Protein AF-A0A2H0YCZ0-F1 (afdb_monomer_lite)

Radius of gyration: 29.36 Å; chains: 1; bounding box: 82×56×90 Å

Sequence (367 aa):
MKKTIFFLIIFSFIFPNFAQAFFSFDNAGNTVEALFKSVKKAVWDWIRPVLGFGAGMTATATELTGEGISNLLEGIAGCLDFLIKKEKILGGGAAVQSKLEAVGWNIFYWSDQKLNTNYLRLEKDFPFSASLPSPPEPLPTETNKGEEKQDQPGPLLPNNPPKATELTMSPAECSASCHSCPNPLNPILYWTFSDSDEKDIQSKYLVQVDNNKNFSSPEIEKENSGSSQNFVVMNGNLSYGQTYWWRVKVWDSRGGQSDWAVYLKPYIVPISAYPKPDFSWEPLSPFLGEEVQFIDDSKAYEGTVIKNWRWTFQDAVLESSDKENPIAIFSLTAGSKTVSLTITDSNGLYCSISKSTSIKKTVLPKW

Secondary structure (DSSP, 8-state):
----EEEEEEEEESSS--EEEEE---SS---HHHHHHHHHHHHHHHHTTTTTPPTT----GGG---HHHHHHHHHHHHHHHHHHHHTT----SHHHHHHHHHTT-EEEEEEETTTTEEEEEEEEEE-----PPPPPPPPPP----------PPPPPPP-PPPEEEEEEEESS---SBTTT-S-TT--EEEEEEE-SSTT--EEEEEEEEESSTT-SS-SEEEEEESS--EEEPPTTSS-TT-EEEEEEEEEETT--BPPPEE--S-EE--SSPPPB--EEEESSSPBTT-EEEEEE--BPPTT--EEEEEEEETT-SS-EE-SSS-EEE--S--EEEEEEEEEEETTS-EEEEEEEEEEBPP-----

pLDDT: mean 71.03, std 26.32, range [28.23, 98.5]

Foldseek 3Di:
DFAWEWEWEWADEPDDDTDTDTDTDDPDDDDVVNVVVVVVVSVCVVCCVVVPHDPPDDDDPVVPPDPLVVVVVVVVVVVVVVVVVVVPDDDDDPVVCVVCVVVAKDWDWDADPVVSYIYIYIYHYRYDDDDDDDDDDDDDDDDDDDDDDDDDPPPDDDFDAKDWAPKAKVLRADDLECVSPVPLQKMKIFTDIDDPDPPKAWFKKWKFKPLDPVSPDTLDTDIDTDRDGMDIRDPPSDDAQTKMWMWMKIAIPVGHIDDIDTDPDIYHHHNFHAKAWDKDWPPLAAAAFDKIKIATPIGDGPPKAWDWKWKAKAQWPDRIDTDNIDITHRHDDFAKIKMKIWIAIPSRRIYMDIDIGTYHYDDDDPD

Structure (mmCIF, N/CA/C/O backbone):
data_AF-A0A2H0YCZ0-F1
#
_entry.id   AF-A0A2H0YCZ0-F1
#
loop_
_atom_site.group_PDB
_atom_site.id
_atom_site.type_symbol
_atom_site.label_atom_id
_atom_site.label_alt_id
_atom_site.label_comp_id
_atom_site.label_asym_id
_atom_site.label_entity_id
_atom_site.label_seq_id
_atom_site.pdbx_PDB_ins_code
_atom_site.Cartn_x
_atom_site.Cartn_y
_atom_site.Cartn_z
_atom_site.occupancy
_atom_site.B_iso_or_equiv
_atom_site.auth_seq_id
_atom_site.auth_comp_id
_atom_site.auth_asym_id
_atom_site.auth_atom_id
_atom_site.pdbx_PDB_model_num
ATOM 1 N N . MET A 1 1 ? -13.248 33.392 2.875 1.00 34.41 1 MET A N 1
ATOM 2 C CA . MET A 1 1 ? -12.587 32.075 3.015 1.00 34.41 1 MET A CA 1
ATOM 3 C C . MET A 1 1 ? -11.123 32.241 2.646 1.00 34.41 1 MET A C 1
ATOM 5 O O . MET A 1 1 ? -10.847 32.642 1.521 1.00 34.41 1 MET A O 1
ATOM 9 N N . LYS A 1 2 ? -10.204 32.052 3.599 1.00 32.31 2 LYS A N 1
ATOM 10 C CA . LYS A 1 2 ? -8.759 32.144 3.345 1.00 32.31 2 LYS A CA 1
ATOM 11 C C . LYS A 1 2 ? -8.326 30.886 2.586 1.00 32.31 2 LYS A C 1
ATOM 13 O O . LYS A 1 2 ? -8.654 29.788 3.020 1.00 32.31 2 LYS A O 1
ATOM 18 N N . LYS A 1 3 ? -7.672 31.058 1.435 1.00 34.31 3 LYS A N 1
ATOM 19 C CA . LYS A 1 3 ? -7.056 29.962 0.680 1.00 34.31 3 LYS A CA 1
ATOM 20 C C . LYS A 1 3 ? -5.625 29.815 1.175 1.00 34.31 3 LYS A C 1
ATOM 22 O O . LYS A 1 3 ? -4.826 30.728 0.989 1.00 34.31 3 LYS A O 1
ATOM 27 N N . THR A 1 4 ? -5.337 28.695 1.812 1.00 34.97 4 THR A N 1
ATOM 28 C CA . THR A 1 4 ? -3.984 28.305 2.203 1.00 34.97 4 THR A CA 1
ATOM 29 C C . THR A 1 4 ? -3.345 27.626 0.994 1.00 34.97 4 THR A C 1
ATOM 31 O O . THR A 1 4 ? -3.981 26.791 0.350 1.00 34.97 4 THR A O 1
ATOM 34 N N . ILE A 1 5 ? -2.130 28.026 0.621 1.00 37.50 5 ILE A N 1
ATOM 35 C CA . ILE A 1 5 ? -1.374 27.396 -0.469 1.00 37.50 5 ILE A CA 1
ATOM 36 C C . ILE A 1 5 ? -0.138 26.771 0.160 1.00 37.50 5 ILE A C 1
ATOM 38 O O . ILE A 1 5 ? 0.667 27.468 0.776 1.00 37.50 5 ILE A O 1
ATOM 42 N N . PHE A 1 6 ? -0.005 25.457 0.008 1.00 37.00 6 PHE A N 1
ATOM 43 C CA . PHE A 1 6 ? 1.172 24.724 0.456 1.00 37.00 6 PHE A CA 1
ATOM 44 C C . PHE A 1 6 ? 2.146 24.558 -0.706 1.00 37.00 6 PHE A C 1
ATOM 46 O O . PHE A 1 6 ? 1.763 24.105 -1.788 1.00 37.00 6 PHE A O 1
ATOM 53 N N . PHE A 1 7 ? 3.408 24.915 -0.466 1.00 42.81 7 PHE A N 1
ATOM 54 C CA . PHE A 1 7 ? 4.494 24.718 -1.420 1.00 42.81 7 PHE A CA 1
ATOM 55 C C . PHE A 1 7 ? 5.368 23.559 -0.961 1.00 42.81 7 PHE A C 1
ATOM 57 O O . PHE A 1 7 ? 5.856 23.540 0.172 1.00 42.81 7 PHE A O 1
ATOM 64 N N . LEU A 1 8 ? 5.584 22.615 -1.871 1.00 39.44 8 LEU A N 1
ATOM 65 C CA . LEU A 1 8 ? 6.532 21.529 -1.695 1.00 39.44 8 LEU A CA 1
ATOM 66 C C . LEU A 1 8 ? 7.601 21.662 -2.776 1.00 39.44 8 LEU A C 1
ATOM 68 O O . LEU A 1 8 ? 7.311 21.499 -3.963 1.00 39.44 8 LEU A O 1
ATOM 72 N N . ILE A 1 9 ? 8.822 21.994 -2.359 1.00 44.22 9 ILE A N 1
ATOM 73 C CA . ILE A 1 9 ? 9.984 22.062 -3.247 1.00 44.22 9 ILE A CA 1
ATOM 74 C C . ILE A 1 9 ? 10.872 20.870 -2.905 1.00 44.22 9 ILE A C 1
ATOM 76 O O . ILE A 1 9 ? 11.335 20.740 -1.769 1.00 44.22 9 ILE A O 1
ATOM 80 N N . ILE A 1 10 ? 11.066 19.989 -3.882 1.00 41.84 10 ILE A N 1
ATOM 81 C CA . ILE A 1 10 ? 11.889 18.787 -3.752 1.00 41.84 10 ILE A CA 1
ATOM 82 C C . ILE A 1 10 ? 13.108 18.978 -4.645 1.00 41.84 10 ILE A C 1
ATOM 84 O O . ILE A 1 10 ? 12.968 19.193 -5.848 1.00 41.84 10 ILE A O 1
ATOM 88 N N . PHE A 1 11 ? 14.296 18.898 -4.049 1.00 41.28 11 PHE A N 1
ATOM 89 C CA . PHE A 1 11 ? 15.549 18.868 -4.793 1.00 41.28 11 PHE A CA 1
ATOM 90 C C . PHE A 1 11 ? 16.061 17.431 -4.833 1.00 41.28 11 PHE A C 1
ATOM 92 O O . PHE A 1 11 ? 16.279 16.819 -3.783 1.00 41.28 11 PHE A O 1
ATOM 99 N N . SER A 1 12 ? 16.242 16.903 -6.040 1.00 38.44 12 SER A N 1
ATOM 100 C CA . SER A 1 12 ? 16.863 15.603 -6.267 1.00 38.44 12 SER A CA 1
ATOM 101 C C . SER A 1 12 ? 18.262 15.834 -6.837 1.00 38.44 12 SER A C 1
ATOM 103 O O . SER A 1 12 ? 18.419 16.470 -7.880 1.00 38.44 12 SER A O 1
ATOM 105 N N . PHE A 1 13 ? 19.287 15.371 -6.121 1.00 36.53 13 PHE A N 1
ATOM 106 C CA . PHE A 1 13 ? 20.681 15.377 -6.572 1.00 36.53 13 PHE A CA 1
ATOM 107 C C . PHE A 1 13 ? 21.169 13.925 -6.680 1.00 36.53 13 PHE A C 1
ATOM 109 O O . PHE A 1 13 ? 20.606 13.046 -6.035 1.00 36.53 13 PHE A O 1
ATOM 116 N N . ILE A 1 14 ? 22.221 13.667 -7.469 1.00 33.50 14 ILE A N 1
ATOM 117 C CA . ILE A 1 14 ? 22.739 12.323 -7.840 1.00 33.50 14 ILE A CA 1
ATOM 118 C C . ILE A 1 14 ? 23.368 11.544 -6.641 1.00 33.50 14 ILE A C 1
ATOM 120 O O . ILE A 1 14 ? 24.168 10.636 -6.811 1.00 33.50 14 ILE A O 1
ATOM 124 N N . PHE A 1 15 ? 22.999 11.843 -5.394 1.00 28.23 15 PHE A N 1
ATOM 125 C CA . PHE A 1 15 ? 23.358 11.058 -4.204 1.00 28.23 15 PHE A CA 1
ATOM 126 C C . PHE A 1 15 ? 22.123 10.852 -3.304 1.00 28.23 15 PHE A C 1
ATOM 128 O O . PHE A 1 15 ? 21.230 11.697 -3.295 1.00 28.23 15 PHE A O 1
ATOM 135 N N . PRO A 1 16 ? 22.039 9.753 -2.525 1.00 30.94 16 PRO A N 1
ATOM 136 C CA . PRO A 1 16 ? 20.775 9.134 -2.095 1.00 30.94 16 PRO A CA 1
ATOM 137 C C . PRO A 1 16 ? 20.008 9.867 -0.978 1.00 30.94 16 PRO A C 1
ATOM 139 O O . PRO A 1 16 ? 19.089 9.302 -0.390 1.00 30.94 16 PRO A O 1
ATOM 142 N N . ASN A 1 17 ? 20.339 11.122 -0.676 1.00 33.06 17 ASN A N 1
ATOM 143 C CA . ASN A 1 17 ? 19.678 11.880 0.382 1.00 33.06 17 ASN A CA 1
ATOM 144 C C . ASN A 1 17 ? 18.772 12.964 -0.209 1.00 33.06 17 ASN A C 1
ATOM 146 O O . ASN A 1 17 ? 19.226 14.041 -0.592 1.00 33.06 17 ASN A O 1
ATOM 150 N N . PHE A 1 18 ? 17.470 12.675 -0.234 1.00 38.38 18 PHE A N 1
ATOM 151 C CA . PHE A 1 18 ? 16.420 13.637 -0.557 1.00 38.38 18 PHE A CA 1
ATOM 152 C C . PHE A 1 18 ? 16.419 14.792 0.454 1.00 38.38 18 PHE A C 1
ATOM 154 O O . PHE A 1 18 ? 16.245 14.572 1.654 1.00 38.38 18 PHE A O 1
ATOM 161 N N . ALA A 1 19 ? 16.542 16.032 -0.018 1.00 37.97 19 ALA A N 1
ATOM 162 C CA . ALA A 1 19 ? 16.233 17.207 0.789 1.00 37.97 19 ALA A CA 1
ATOM 163 C C . ALA A 1 19 ? 14.779 17.617 0.513 1.00 37.97 19 ALA A C 1
ATOM 165 O O . ALA A 1 19 ? 14.463 18.183 -0.534 1.00 37.97 19 ALA A O 1
ATOM 166 N N . GLN A 1 20 ? 13.879 17.302 1.446 1.00 40.22 20 GLN A N 1
ATOM 167 C CA . GLN A 1 20 ? 12.492 17.766 1.411 1.00 40.22 20 GLN A CA 1
ATOM 168 C C . GLN A 1 20 ? 12.353 18.974 2.334 1.00 40.22 20 GLN A C 1
ATOM 170 O O . GLN A 1 20 ? 12.593 18.872 3.537 1.00 40.22 20 GLN A O 1
ATOM 175 N N . ALA A 1 21 ? 11.954 20.117 1.782 1.00 37.44 21 ALA A N 1
ATOM 176 C CA . ALA A 1 21 ? 11.625 21.294 2.572 1.00 37.44 21 ALA A CA 1
ATOM 177 C C . ALA A 1 21 ? 10.124 21.575 2.453 1.00 37.44 21 ALA A C 1
ATOM 179 O O . ALA A 1 21 ? 9.613 21.888 1.376 1.00 37.44 21 ALA A O 1
ATOM 180 N N . PHE A 1 22 ? 9.417 21.446 3.575 1.00 36.06 22 PHE A N 1
ATOM 181 C CA . PHE A 1 22 ? 8.004 21.786 3.680 1.00 36.06 22 PHE A CA 1
ATOM 182 C C . PHE A 1 22 ? 7.870 23.225 4.166 1.00 36.06 22 PHE A C 1
ATOM 184 O O . PHE A 1 22 ? 8.327 23.556 5.261 1.00 36.06 22 PHE A O 1
ATOM 191 N N . PHE A 1 23 ? 7.206 24.070 3.381 1.00 40.53 23 PHE A N 1
ATOM 192 C CA . PHE A 1 23 ? 6.860 25.421 3.809 1.00 40.53 23 PHE A CA 1
ATOM 193 C C . PHE A 1 23 ? 5.339 25.546 3.904 1.00 40.53 23 PHE A C 1
ATOM 195 O O . PHE A 1 23 ? 4.617 25.415 2.914 1.00 40.53 23 PHE A O 1
ATOM 202 N N . SER A 1 24 ? 4.860 25.780 5.127 1.00 34.03 24 SER A N 1
ATOM 203 C CA . SER A 1 24 ? 3.470 26.140 5.401 1.00 34.03 24 SER A CA 1
ATOM 204 C C . SER A 1 24 ? 3.347 27.657 5.404 1.00 34.03 24 SER A C 1
ATOM 206 O O . SER A 1 24 ? 4.120 28.338 6.082 1.00 34.03 24 SER A O 1
ATOM 208 N N . PHE A 1 25 ? 2.375 28.186 4.670 1.00 41.53 25 PHE A N 1
ATOM 209 C CA . PHE A 1 25 ? 2.043 29.604 4.690 1.00 41.53 25 PHE A CA 1
ATOM 210 C C . PHE A 1 25 ? 0.625 29.759 5.202 1.00 41.53 25 PHE A C 1
ATOM 212 O O . PHE A 1 25 ? -0.304 29.239 4.593 1.00 41.53 25 PHE A O 1
ATOM 219 N N . ASP A 1 26 ? 0.451 30.523 6.274 1.00 35.19 26 ASP A N 1
ATOM 220 C CA . ASP A 1 26 ? -0.831 31.161 6.538 1.00 35.19 26 ASP A CA 1
ATOM 221 C C . ASP A 1 26 ? -0.739 32.613 6.062 1.00 35.19 26 ASP A C 1
ATOM 223 O O . ASP A 1 26 ? 0.338 33.214 6.067 1.00 35.19 26 ASP A O 1
ATOM 227 N N . ASN A 1 27 ? -1.859 33.196 5.650 1.00 37.91 27 ASN A N 1
ATOM 228 C CA . ASN A 1 27 ? -1.938 34.535 5.048 1.00 37.91 27 ASN A CA 1
ATOM 229 C C . ASN A 1 27 ? -1.683 35.670 6.076 1.00 37.91 27 ASN A C 1
ATOM 231 O O . ASN A 1 27 ? -2.196 36.780 5.943 1.00 37.91 27 ASN A O 1
ATOM 235 N N . ALA A 1 28 ? -0.968 35.366 7.161 1.00 34.56 28 ALA A N 1
ATOM 236 C CA . ALA A 1 28 ? -0.746 36.203 8.324 1.00 34.56 28 ALA A CA 1
ATOM 237 C C . ALA A 1 28 ? 0.748 36.222 8.700 1.00 34.56 28 ALA A C 1
ATOM 239 O O . ALA A 1 28 ? 1.222 35.432 9.509 1.00 34.56 28 ALA A O 1
ATOM 240 N N . GLY A 1 29 ? 1.476 37.193 8.146 1.00 38.16 29 GLY A N 1
ATOM 241 C CA . GLY A 1 29 ? 2.474 37.935 8.925 1.00 38.16 29 GLY A CA 1
ATOM 242 C C . GLY A 1 29 ? 3.945 37.515 8.874 1.00 38.16 29 GLY A C 1
ATOM 243 O O . GLY A 1 29 ? 4.758 38.243 9.437 1.00 38.16 29 GLY A O 1
ATOM 244 N N . ASN A 1 30 ? 4.346 36.442 8.190 1.00 40.12 30 ASN A N 1
ATOM 245 C CA . ASN A 1 30 ? 5.780 36.210 7.969 1.00 40.12 30 ASN A CA 1
ATOM 246 C C . ASN A 1 30 ? 6.268 37.084 6.805 1.00 40.12 30 ASN A C 1
ATOM 248 O O . ASN A 1 30 ? 5.844 36.895 5.666 1.00 40.12 30 ASN A O 1
ATOM 252 N N . THR A 1 31 ? 7.142 38.059 7.077 1.00 46.31 31 THR A N 1
ATOM 253 C CA . THR A 1 31 ? 7.715 38.905 6.021 1.00 46.31 31 THR A CA 1
ATOM 254 C C . THR A 1 31 ? 8.581 38.065 5.079 1.00 46.31 31 THR A C 1
ATOM 256 O O . THR A 1 31 ? 9.290 37.146 5.498 1.00 46.31 31 THR A O 1
ATOM 259 N N . VAL A 1 32 ? 8.556 38.402 3.787 1.00 40.50 32 VAL A N 1
ATOM 260 C CA . VAL A 1 32 ? 9.360 37.766 2.721 1.00 40.50 32 VAL A CA 1
ATOM 261 C C . VAL A 1 32 ? 10.864 37.748 3.061 1.00 40.50 32 VAL A C 1
ATOM 263 O O . VAL A 1 32 ? 11.614 36.878 2.628 1.00 40.50 32 VAL A O 1
ATOM 266 N N . GLU A 1 33 ? 11.317 38.659 3.918 1.00 39.50 33 GLU A N 1
ATOM 267 C CA . GLU A 1 33 ? 12.696 38.726 4.399 1.00 39.50 33 GLU A CA 1
ATOM 268 C C . GLU A 1 33 ? 13.034 37.669 5.473 1.00 39.50 33 GLU A C 1
ATOM 270 O O . GLU A 1 33 ? 14.154 37.149 5.519 1.00 39.50 33 GLU A O 1
ATOM 275 N N . ALA A 1 34 ? 12.063 37.268 6.299 1.00 42.31 34 ALA A N 1
ATOM 276 C CA . ALA A 1 34 ? 12.211 36.133 7.212 1.00 42.31 34 ALA A CA 1
ATOM 277 C C . ALA A 1 34 ? 12.228 34.797 6.444 1.00 42.31 34 ALA A C 1
ATOM 279 O O . ALA A 1 34 ? 12.988 33.889 6.791 1.00 42.31 34 ALA A O 1
ATOM 280 N N . LEU A 1 35 ? 11.460 34.712 5.350 1.00 43.47 35 LEU A N 1
ATOM 281 C CA . LEU A 1 35 ? 11.497 33.600 4.393 1.00 43.47 35 LEU A CA 1
ATOM 282 C C . LEU A 1 35 ? 12.893 33.464 3.761 1.00 43.47 35 LEU A C 1
ATOM 284 O O . LEU A 1 35 ? 13.470 32.376 3.748 1.00 43.47 35 LEU A O 1
ATOM 288 N N . PHE A 1 36 ? 13.465 34.585 3.314 1.00 46.56 36 PHE A N 1
ATOM 289 C CA . PHE A 1 36 ? 14.805 34.654 2.729 1.00 46.56 36 PHE A CA 1
ATOM 290 C C . PHE A 1 36 ? 15.893 34.125 3.671 1.00 46.56 36 PHE A C 1
ATOM 292 O O . PHE A 1 36 ? 16.744 33.339 3.248 1.00 46.56 36 PHE A O 1
ATOM 299 N N . LYS A 1 37 ? 15.853 34.502 4.957 1.00 47.94 37 LYS A N 1
ATOM 300 C CA . LYS A 1 37 ? 16.820 34.023 5.961 1.00 47.94 37 LYS A CA 1
ATOM 301 C C . LYS A 1 37 ? 16.675 32.526 6.242 1.00 47.94 37 LYS A C 1
ATOM 303 O O . LYS A 1 37 ? 17.689 31.842 6.348 1.00 47.94 37 LYS A O 1
ATOM 308 N N . SER A 1 38 ? 15.449 32.009 6.309 1.00 47.50 38 SER A N 1
ATOM 309 C CA . SER A 1 38 ? 15.189 30.596 6.618 1.00 47.50 38 SER A CA 1
ATOM 310 C C . SER A 1 38 ? 15.577 29.651 5.480 1.00 47.50 38 SER A C 1
ATOM 312 O O . SER A 1 38 ? 16.229 28.640 5.733 1.00 47.50 38 SER A O 1
ATOM 314 N N . VAL A 1 39 ? 15.258 29.997 4.227 1.00 47.47 39 VAL A N 1
ATOM 315 C CA . VAL A 1 39 ? 15.621 29.177 3.054 1.00 47.47 39 VAL A CA 1
ATOM 316 C C . VAL A 1 39 ? 17.134 29.174 2.844 1.00 47.47 39 VAL A C 1
ATOM 318 O O . VAL A 1 39 ? 17.729 28.109 2.691 1.00 47.47 39 VAL A O 1
ATOM 321 N N . LYS A 1 40 ? 17.788 30.342 2.927 1.00 50.75 40 LYS A N 1
ATOM 322 C CA . LYS A 1 40 ? 19.254 30.425 2.832 1.00 50.75 40 LYS A CA 1
ATOM 323 C C . LYS A 1 40 ? 19.950 29.637 3.935 1.00 50.75 40 LYS A C 1
ATOM 325 O O . LYS A 1 40 ? 20.919 28.940 3.656 1.00 50.75 40 LYS A O 1
ATOM 330 N N . LYS A 1 41 ? 19.448 29.716 5.171 1.00 50.94 41 LYS A N 1
ATOM 331 C CA . LYS A 1 41 ? 19.995 28.965 6.303 1.00 50.94 41 LYS A CA 1
ATOM 332 C C . LYS A 1 41 ? 19.835 27.455 6.115 1.00 50.94 41 LYS A C 1
ATOM 334 O O . LYS A 1 41 ? 20.793 26.737 6.357 1.00 50.94 41 LYS A O 1
ATOM 339 N N . ALA A 1 42 ? 18.679 26.984 5.648 1.00 48.38 42 ALA A N 1
ATOM 340 C CA . ALA A 1 42 ? 18.430 25.558 5.421 1.00 48.38 42 ALA A CA 1
ATOM 341 C C . ALA A 1 42 ? 19.323 24.977 4.312 1.00 48.38 42 ALA A C 1
ATOM 343 O O . ALA A 1 42 ? 19.918 23.918 4.493 1.00 48.38 42 ALA A O 1
ATOM 344 N N . VAL A 1 43 ? 19.478 25.701 3.199 1.00 50.28 43 VAL A N 1
ATOM 345 C CA . VAL A 1 43 ? 20.379 25.302 2.104 1.00 50.28 43 VAL A CA 1
ATOM 346 C C . VAL A 1 43 ? 21.841 25.329 2.567 1.00 50.28 43 VAL A C 1
ATOM 348 O O . VAL A 1 43 ? 22.595 24.404 2.282 1.00 50.28 43 VAL A O 1
ATOM 351 N N . TRP A 1 44 ? 22.240 26.341 3.342 1.00 50.09 44 TRP A N 1
ATOM 352 C CA . TRP A 1 44 ? 23.596 26.443 3.889 1.00 50.09 44 TRP A CA 1
ATOM 353 C C . TRP A 1 44 ? 23.916 25.345 4.911 1.00 50.09 44 TRP A C 1
ATOM 355 O O . TRP A 1 44 ? 24.981 24.738 4.845 1.00 50.09 44 TRP A O 1
ATOM 365 N N . ASP A 1 45 ? 23.000 25.063 5.840 1.00 52.00 45 ASP A N 1
ATOM 366 C CA . ASP A 1 45 ? 23.148 24.001 6.843 1.00 52.00 45 ASP A CA 1
ATOM 367 C C . ASP A 1 45 ? 23.225 22.608 6.180 1.00 52.00 45 ASP A C 1
ATOM 369 O O . ASP A 1 45 ? 23.896 21.722 6.707 1.00 52.00 45 ASP A O 1
ATOM 373 N N . TRP A 1 46 ? 22.607 22.433 5.004 1.00 47.16 46 TRP A N 1
ATOM 374 C CA . TRP A 1 46 ? 22.633 21.189 4.226 1.00 47.16 46 TRP A CA 1
ATOM 375 C C . TRP A 1 46 ? 23.915 21.005 3.394 1.00 47.16 46 TRP A C 1
ATOM 377 O O . TRP A 1 46 ? 24.448 19.901 3.336 1.00 47.16 46 TRP A O 1
ATOM 387 N N . ILE A 1 47 ? 24.453 22.072 2.791 1.00 48.00 47 ILE A N 1
ATOM 388 C CA . ILE A 1 47 ? 25.676 22.003 1.963 1.00 48.00 47 ILE A CA 1
ATOM 389 C C . ILE A 1 47 ? 26.954 21.998 2.826 1.00 48.00 47 ILE A C 1
ATOM 391 O O . ILE A 1 47 ? 27.963 21.406 2.436 1.00 48.00 47 ILE A O 1
ATOM 395 N N . ARG A 1 48 ? 26.927 22.609 4.022 1.00 51.56 48 ARG A N 1
ATOM 396 C CA . ARG A 1 48 ? 28.096 22.757 4.918 1.00 51.56 48 ARG A CA 1
ATOM 397 C C . ARG A 1 48 ? 28.884 21.455 5.175 1.00 51.56 48 ARG A C 1
ATOM 399 O O . ARG A 1 48 ? 30.110 21.520 5.095 1.00 51.56 48 ARG A O 1
ATOM 406 N N . PRO A 1 49 ? 28.254 20.294 5.449 1.00 45.31 49 PRO A N 1
ATOM 407 C CA . PRO A 1 49 ? 28.980 19.046 5.704 1.00 45.31 49 PRO A CA 1
ATOM 408 C C . PRO A 1 49 ? 29.643 18.474 4.444 1.00 45.31 49 PRO A C 1
ATOM 410 O O . PRO A 1 49 ? 30.707 17.872 4.529 1.00 45.31 49 PRO A O 1
ATOM 413 N N . VAL A 1 50 ? 29.032 18.689 3.275 1.00 46.47 50 VAL A N 1
ATOM 414 C CA . VAL A 1 50 ? 29.511 18.185 1.976 1.00 46.47 50 VAL A CA 1
ATOM 415 C C . VAL A 1 50 ? 30.756 18.949 1.506 1.00 46.47 50 VAL A C 1
ATOM 417 O O . VAL A 1 50 ? 31.602 18.389 0.820 1.00 46.47 50 VAL A O 1
ATOM 420 N N . LEU A 1 51 ? 30.908 20.209 1.926 1.00 43.56 51 LEU A N 1
ATOM 421 C CA . LEU A 1 51 ? 32.068 21.055 1.621 1.00 43.56 51 LEU A CA 1
ATOM 422 C C . LEU A 1 51 ? 33.210 20.956 2.655 1.00 43.56 51 LEU A C 1
ATOM 424 O O . LEU A 1 51 ? 34.185 21.694 2.552 1.00 43.56 51 LEU A O 1
ATOM 428 N N . GLY A 1 52 ? 33.112 20.071 3.656 1.00 43.12 52 GLY A N 1
ATOM 429 C CA . GLY A 1 52 ? 34.194 19.820 4.621 1.00 43.12 52 GLY A CA 1
ATOM 430 C C . GLY A 1 52 ? 34.407 20.903 5.691 1.00 43.12 52 GLY A C 1
ATOM 431 O O . GLY A 1 52 ? 35.427 20.885 6.378 1.00 43.12 52 GLY A O 1
ATOM 432 N N . PHE A 1 53 ? 33.466 21.837 5.875 1.00 45.16 53 PHE A N 1
ATOM 433 C CA . PHE A 1 53 ? 33.572 22.872 6.911 1.00 45.16 53 PHE A CA 1
ATOM 434 C C . PHE A 1 53 ? 33.166 22.339 8.295 1.00 45.16 53 PHE A C 1
ATOM 436 O O . PHE A 1 53 ? 32.037 21.887 8.500 1.00 45.16 53 PHE A O 1
ATOM 443 N N . GLY A 1 54 ? 34.075 22.439 9.271 1.00 41.16 54 GLY A N 1
ATOM 444 C CA . GLY A 1 54 ? 33.816 22.091 10.671 1.00 41.16 54 GLY A CA 1
ATOM 445 C C . GLY A 1 54 ? 32.878 23.078 11.382 1.00 41.16 54 GLY A C 1
ATOM 446 O O . GLY A 1 54 ? 32.714 24.230 10.970 1.00 41.16 54 GLY A O 1
ATOM 447 N N . ALA A 1 55 ? 32.255 22.634 12.478 1.00 36.88 55 ALA A N 1
ATOM 448 C CA . ALA A 1 55 ? 31.360 23.467 13.280 1.00 36.88 55 ALA A CA 1
ATOM 449 C C . ALA A 1 55 ? 32.093 24.720 13.805 1.00 36.88 55 ALA A C 1
ATOM 451 O O . ALA A 1 55 ? 33.044 24.608 14.573 1.00 36.88 55 ALA A O 1
ATOM 452 N N . GLY A 1 56 ? 31.641 25.909 13.385 1.00 42.59 56 GLY A N 1
ATOM 453 C CA . GLY A 1 56 ? 32.190 27.205 13.813 1.00 42.59 56 GLY A CA 1
ATOM 454 C C . GLY A 1 56 ? 32.928 28.010 12.735 1.00 42.59 56 GLY A C 1
ATOM 455 O O . GLY A 1 56 ? 33.295 29.150 13.000 1.00 42.59 56 GLY A O 1
ATOM 456 N N . MET A 1 57 ? 33.113 27.476 11.522 1.00 36.75 57 MET A N 1
ATOM 457 C CA . MET A 1 57 ? 33.689 28.228 10.397 1.00 36.75 57 MET A CA 1
ATOM 458 C C . MET A 1 57 ? 32.615 29.027 9.635 1.00 36.75 57 MET A C 1
ATOM 460 O O . MET A 1 57 ? 31.542 28.503 9.327 1.00 36.75 57 MET A O 1
ATOM 464 N N . THR A 1 58 ? 32.900 30.290 9.303 1.00 39.72 58 THR A N 1
ATOM 465 C CA . THR A 1 58 ? 32.057 31.143 8.445 1.00 39.72 58 THR A CA 1
ATOM 466 C C . THR A 1 58 ? 32.773 31.424 7.128 1.00 39.72 58 THR A C 1
ATOM 468 O O . THR A 1 58 ? 33.856 31.998 7.157 1.00 39.72 58 THR A O 1
ATOM 471 N N . ALA A 1 59 ? 32.163 31.069 5.995 1.00 38.41 59 ALA A N 1
ATOM 472 C CA . ALA A 1 59 ? 32.599 31.506 4.668 1.00 38.41 59 ALA A CA 1
ATOM 473 C C . ALA A 1 59 ? 31.635 32.579 4.144 1.00 38.41 59 ALA A C 1
ATOM 475 O O . ALA A 1 59 ? 30.428 32.517 4.413 1.00 38.41 59 ALA A O 1
ATOM 476 N N . THR A 1 60 ? 32.148 33.569 3.416 1.00 42.06 60 THR A N 1
ATOM 477 C CA . THR A 1 60 ? 31.303 34.583 2.762 1.00 42.06 60 THR A CA 1
ATOM 478 C C . THR A 1 60 ? 30.922 34.125 1.354 1.00 42.06 60 THR A C 1
ATOM 480 O O . THR A 1 60 ? 31.669 33.398 0.709 1.00 42.06 60 THR A O 1
ATOM 483 N N . ALA A 1 61 ? 29.741 34.526 0.862 1.00 35.06 61 ALA A N 1
ATOM 484 C CA . ALA A 1 61 ? 29.176 34.043 -0.410 1.00 35.06 61 ALA A CA 1
ATOM 485 C C . ALA A 1 61 ? 30.091 34.247 -1.639 1.00 35.06 61 ALA A C 1
ATOM 487 O O . ALA A 1 61 ? 29.914 33.578 -2.651 1.00 35.06 61 ALA A O 1
ATOM 488 N N . THR A 1 62 ? 31.075 35.140 -1.537 1.00 35.59 62 THR A N 1
ATOM 489 C CA . THR A 1 62 ? 32.104 35.419 -2.546 1.00 35.59 62 THR A CA 1
ATOM 490 C C . THR A 1 62 ? 33.181 34.332 -2.675 1.00 35.59 62 THR A C 1
ATOM 492 O O . THR A 1 62 ? 33.890 34.320 -3.673 1.00 35.59 62 THR A O 1
ATOM 495 N N . GLU A 1 63 ? 33.318 33.418 -1.709 1.00 36.78 63 GLU A N 1
ATOM 496 C CA . GLU A 1 63 ? 34.395 32.406 -1.667 1.00 36.78 63 GLU A CA 1
ATOM 497 C C . GLU A 1 63 ? 34.005 31.054 -2.303 1.00 36.78 63 GLU A C 1
ATOM 499 O O . GLU A 1 63 ? 34.812 30.128 -2.345 1.00 36.78 63 GLU A O 1
ATOM 504 N N . LEU A 1 64 ? 32.777 30.922 -2.820 1.00 41.56 64 LEU A N 1
ATOM 505 C CA . LEU A 1 64 ? 32.248 29.693 -3.429 1.00 41.56 64 LEU A CA 1
ATOM 506 C C . LEU A 1 64 ? 32.313 29.775 -4.966 1.00 41.56 64 LEU A C 1
ATOM 508 O O . LEU A 1 64 ? 31.308 30.046 -5.617 1.00 41.56 64 LEU A O 1
ATOM 512 N N . THR A 1 65 ? 33.482 29.548 -5.569 1.00 40.06 65 THR A N 1
ATOM 513 C CA . THR A 1 65 ? 33.704 29.691 -7.028 1.00 40.06 65 THR A CA 1
ATOM 514 C C . THR A 1 65 ? 33.598 28.380 -7.823 1.00 40.06 65 THR A C 1
ATOM 516 O O . THR A 1 65 ? 34.323 28.159 -8.789 1.00 40.06 65 THR A O 1
ATOM 519 N N . GLY A 1 66 ? 32.666 27.498 -7.448 1.00 43.62 66 GLY A N 1
ATOM 520 C CA . GLY A 1 66 ? 32.296 26.337 -8.264 1.00 43.62 66 GLY A CA 1
ATOM 521 C C . GLY A 1 66 ? 31.131 26.672 -9.197 1.00 43.62 66 GLY A C 1
ATOM 522 O O . GLY A 1 66 ? 30.069 27.072 -8.720 1.00 43.62 66 GLY A O 1
ATOM 523 N N . GLU A 1 67 ? 31.294 26.470 -10.505 1.00 40.56 67 GLU A N 1
ATOM 524 C CA . GLU A 1 67 ? 30.291 26.773 -11.546 1.00 40.56 67 GLU A CA 1
ATOM 525 C C . GLU A 1 67 ? 28.910 26.150 -11.234 1.00 40.56 67 GLU A C 1
ATOM 527 O O . GLU A 1 67 ? 27.874 26.796 -11.380 1.00 40.56 67 GLU A O 1
ATOM 532 N N . GLY A 1 68 ? 28.884 24.942 -10.654 1.00 40.69 68 GLY A N 1
ATOM 533 C CA . GLY A 1 68 ? 27.655 24.280 -10.193 1.00 40.69 68 GLY A CA 1
ATOM 534 C C . GLY A 1 68 ? 26.950 24.959 -9.006 1.00 40.69 68 GLY A C 1
ATOM 535 O O . GLY A 1 68 ? 25.722 24.945 -8.935 1.00 40.69 68 GLY A O 1
ATOM 536 N N . ILE A 1 69 ? 27.695 25.597 -8.096 1.00 44.94 69 ILE A N 1
ATOM 537 C CA . ILE A 1 69 ? 27.135 26.334 -6.947 1.00 44.94 69 ILE A CA 1
ATOM 538 C C . ILE A 1 69 ? 26.615 27.702 -7.405 1.00 44.94 69 ILE A C 1
ATOM 540 O O . ILE A 1 69 ? 25.542 28.119 -6.968 1.00 44.94 69 ILE A O 1
ATOM 544 N N . SER A 1 70 ? 27.314 28.357 -8.337 1.00 44.56 70 SER A N 1
ATOM 545 C CA . SER A 1 70 ? 26.842 29.593 -8.977 1.00 44.56 70 SER A CA 1
ATOM 546 C C . SER A 1 70 ? 25.525 29.359 -9.725 1.00 44.56 70 SER A C 1
ATOM 548 O O . SER A 1 70 ? 24.553 30.074 -9.499 1.00 44.56 70 SER A O 1
ATOM 550 N N . ASN A 1 71 ? 25.439 28.278 -10.506 1.00 42.88 71 ASN A N 1
ATOM 551 C CA . ASN A 1 71 ? 24.233 27.911 -11.256 1.00 42.88 71 ASN A CA 1
ATOM 552 C C . ASN A 1 71 ? 23.048 27.537 -10.345 1.00 42.88 71 ASN A C 1
ATOM 554 O O . ASN A 1 71 ? 21.896 27.851 -10.656 1.00 42.88 71 ASN A O 1
ATOM 558 N N . LEU A 1 72 ? 23.309 26.904 -9.195 1.00 45.56 72 LEU A N 1
ATOM 559 C CA . LEU A 1 72 ? 22.289 26.621 -8.179 1.00 45.56 72 LEU A CA 1
ATOM 560 C C . LEU A 1 72 ? 21.765 27.914 -7.533 1.00 45.56 72 LEU A C 1
ATOM 562 O O . LEU A 1 72 ? 20.554 28.085 -7.375 1.00 45.56 72 LEU A O 1
ATOM 566 N N . LEU A 1 73 ? 22.662 28.839 -7.181 1.00 47.69 73 LEU A N 1
ATOM 567 C CA . LEU A 1 73 ? 22.307 30.122 -6.569 1.00 47.69 73 LEU A CA 1
ATOM 568 C C . LEU A 1 73 ? 21.559 31.039 -7.548 1.00 47.69 73 LEU A C 1
ATOM 570 O O . LEU A 1 73 ? 20.569 31.658 -7.152 1.00 47.69 73 LEU A O 1
ATOM 574 N N . GLU A 1 74 ? 21.958 31.070 -8.820 1.00 48.75 74 GLU A N 1
ATOM 575 C CA . GLU A 1 74 ? 21.246 31.784 -9.888 1.00 48.75 74 GLU A CA 1
ATOM 576 C C . GLU A 1 74 ? 19.880 31.158 -10.198 1.00 48.75 74 GLU A C 1
ATOM 578 O O . GLU A 1 74 ? 18.894 31.880 -10.357 1.00 48.75 74 GLU A O 1
ATOM 583 N N . GLY A 1 75 ? 19.774 29.825 -10.203 1.00 48.81 75 GLY A N 1
ATOM 584 C CA . GLY A 1 75 ? 18.505 29.117 -10.400 1.00 48.81 75 GLY A CA 1
ATOM 585 C C . GLY A 1 75 ? 17.491 29.382 -9.282 1.00 48.81 75 GLY A C 1
ATOM 586 O O . GLY A 1 75 ? 16.310 29.618 -9.551 1.00 48.81 75 GLY A O 1
ATOM 587 N N . ILE A 1 76 ? 17.952 29.414 -8.028 1.00 49.72 76 ILE A N 1
ATOM 588 C CA . ILE A 1 76 ? 17.126 29.773 -6.866 1.00 49.72 76 ILE A CA 1
ATOM 589 C C . ILE A 1 76 ? 16.735 31.258 -6.924 1.00 49.72 76 ILE A C 1
ATOM 591 O O . ILE A 1 76 ? 15.572 31.590 -6.679 1.00 49.72 76 ILE A O 1
ATOM 595 N N . ALA A 1 77 ? 17.660 32.149 -7.298 1.00 45.62 77 ALA A N 1
ATOM 596 C CA . ALA A 1 77 ? 17.388 33.580 -7.450 1.00 45.62 77 ALA A CA 1
ATOM 597 C C . ALA A 1 77 ? 16.364 33.867 -8.564 1.00 45.62 77 ALA A C 1
ATOM 599 O O . ALA A 1 77 ? 15.429 34.636 -8.345 1.00 45.62 77 ALA A O 1
ATOM 600 N N . GLY A 1 78 ? 16.471 33.199 -9.718 1.00 46.91 78 GLY A N 1
ATOM 601 C CA . GLY A 1 78 ? 15.534 33.339 -10.837 1.00 46.91 78 GLY A CA 1
ATOM 602 C C . GLY A 1 78 ? 14.131 32.808 -10.527 1.00 46.91 78 GLY A C 1
ATOM 603 O O . GLY A 1 78 ? 13.134 33.429 -10.901 1.00 46.91 78 GLY A O 1
ATOM 604 N N . CYS A 1 79 ? 14.033 31.701 -9.783 1.00 45.81 79 CYS A N 1
ATOM 605 C CA . CYS A 1 79 ? 12.749 31.163 -9.329 1.00 45.81 79 CYS A CA 1
ATOM 606 C C . CYS A 1 79 ? 12.063 32.099 -8.313 1.00 45.81 79 CYS A C 1
ATOM 608 O O . CYS A 1 79 ? 10.840 32.254 -8.342 1.00 45.81 79 CYS A O 1
ATOM 610 N N . LEU A 1 80 ? 12.838 32.768 -7.449 1.00 45.03 80 LEU A N 1
ATOM 611 C CA . LEU A 1 80 ? 12.323 33.735 -6.473 1.00 45.03 80 LEU A CA 1
ATOM 612 C C . LEU A 1 80 ? 11.916 35.077 -7.108 1.00 45.03 80 LEU A C 1
ATOM 614 O O . LEU A 1 80 ? 10.849 35.593 -6.775 1.00 45.03 80 LEU A O 1
ATOM 618 N N . ASP A 1 81 ? 12.703 35.622 -8.041 1.00 41.59 81 ASP A N 1
ATOM 619 C CA . ASP A 1 81 ? 12.402 36.899 -8.721 1.00 41.59 81 ASP A CA 1
ATOM 620 C C . ASP A 1 81 ? 11.105 36.812 -9.555 1.00 41.59 81 ASP A C 1
ATOM 622 O O . ASP A 1 81 ? 10.334 37.768 -9.688 1.00 41.59 81 ASP A O 1
ATOM 626 N N . PHE A 1 82 ? 10.808 35.611 -10.055 1.00 45.00 82 PHE A N 1
ATOM 627 C CA . PHE A 1 82 ? 9.567 35.276 -10.747 1.00 45.00 82 PHE A CA 1
ATOM 628 C C . PHE A 1 82 ? 8.342 35.221 -9.813 1.00 45.00 82 PHE A C 1
ATOM 630 O O . PHE A 1 82 ? 7.274 35.723 -10.175 1.00 45.00 82 PHE A O 1
ATOM 637 N N . LEU A 1 83 ? 8.482 34.664 -8.603 1.00 44.56 83 LEU A N 1
ATOM 638 C CA . LEU A 1 83 ? 7.409 34.617 -7.596 1.00 44.56 83 LEU A CA 1
ATOM 639 C C . LEU A 1 83 ? 7.058 36.020 -7.072 1.00 44.56 83 LEU A C 1
ATOM 641 O O . LEU A 1 83 ? 5.877 36.331 -6.918 1.00 44.56 83 LEU A O 1
ATOM 645 N N . ILE A 1 84 ? 8.062 36.891 -6.915 1.00 39.00 84 ILE A N 1
ATOM 646 C CA . ILE A 1 84 ? 7.898 38.305 -6.530 1.00 39.00 84 ILE A CA 1
ATOM 647 C C . ILE A 1 84 ? 7.113 39.091 -7.597 1.00 39.00 84 ILE A C 1
ATOM 649 O O . ILE A 1 84 ? 6.241 39.895 -7.267 1.00 39.00 84 ILE A O 1
ATOM 653 N N . LYS A 1 85 ? 7.345 38.838 -8.894 1.00 39.50 85 LYS A N 1
ATOM 654 C CA . LYS A 1 85 ? 6.596 39.498 -9.987 1.00 39.50 85 LYS A CA 1
ATOM 655 C C . LYS A 1 85 ? 5.141 39.023 -10.106 1.00 39.50 85 LYS A C 1
ATOM 657 O O . LYS A 1 85 ? 4.304 39.759 -10.632 1.00 39.50 85 LYS A O 1
ATOM 662 N N . LYS A 1 86 ? 4.813 37.825 -9.609 1.00 41.25 86 LYS A N 1
ATOM 663 C CA . LYS A 1 86 ? 3.488 37.197 -9.766 1.00 41.25 86 LYS A CA 1
ATOM 664 C C . LYS A 1 86 ? 2.461 37.601 -8.703 1.00 41.25 86 LYS A C 1
ATOM 666 O O . LYS A 1 86 ? 1.271 37.396 -8.927 1.00 41.25 86 LYS A O 1
ATOM 671 N N . GLU A 1 87 ? 2.872 38.264 -7.622 1.00 39.16 87 GLU A N 1
ATOM 672 C CA . GLU A 1 87 ? 1.937 38.905 -6.680 1.00 39.16 87 GLU A CA 1
ATOM 673 C C . GLU A 1 87 ? 1.107 40.026 -7.349 1.00 39.16 87 GLU A C 1
ATOM 675 O O . GLU A 1 87 ? 0.092 40.457 -6.808 1.00 39.16 87 GLU A O 1
ATOM 680 N N . LYS A 1 88 ? 1.482 40.468 -8.566 1.00 37.50 88 LYS A N 1
ATOM 681 C CA . LYS A 1 88 ? 0.806 41.555 -9.290 1.00 37.50 88 LYS A CA 1
ATOM 682 C C . LYS A 1 88 ? -0.144 41.171 -10.429 1.00 37.50 88 LYS A C 1
ATOM 684 O O . LYS A 1 88 ? -0.882 42.056 -10.849 1.00 37.50 88 LYS A O 1
ATOM 689 N N . ILE A 1 89 ? -0.168 39.948 -10.975 1.00 33.72 89 ILE A N 1
ATOM 690 C CA . ILE A 1 89 ? -0.963 39.689 -12.202 1.00 33.72 89 ILE A CA 1
ATOM 691 C C . ILE A 1 89 ? -1.597 38.287 -12.206 1.00 33.72 89 ILE A C 1
ATOM 693 O O . ILE A 1 89 ? -0.958 37.282 -12.515 1.00 33.72 89 ILE A O 1
ATOM 697 N N . LEU A 1 90 ? -2.897 38.231 -11.904 1.00 33.28 90 LEU A N 1
ATOM 698 C CA . LEU A 1 90 ? -3.776 37.095 -12.189 1.00 33.28 90 LEU A CA 1
ATOM 699 C C . LEU A 1 90 ? -4.225 37.156 -13.659 1.00 33.28 90 LEU A C 1
ATOM 701 O O . LEU A 1 90 ? -5.013 38.024 -14.022 1.00 33.28 90 LEU A O 1
ATOM 705 N N . GLY A 1 91 ? -3.757 36.216 -14.487 1.00 33.75 91 GLY A N 1
ATOM 706 C CA . GLY A 1 91 ? -4.301 35.965 -15.828 1.00 33.75 91 GLY A CA 1
ATOM 707 C C . GLY A 1 91 ? -3.285 35.384 -16.818 1.00 33.75 91 GLY A C 1
ATOM 708 O O . GLY A 1 91 ? -2.476 36.123 -17.363 1.00 33.75 91 GLY A O 1
ATOM 709 N N . GLY A 1 92 ? -3.352 34.068 -17.074 1.00 33.38 92 GLY A N 1
ATOM 710 C CA . GLY A 1 92 ? -2.649 33.400 -18.187 1.00 33.38 92 GLY A CA 1
ATOM 711 C C . GLY A 1 92 ? -1.726 32.241 -17.780 1.00 33.38 92 GLY A C 1
ATOM 712 O O . GLY A 1 92 ? -0.519 32.420 -17.657 1.00 33.38 92 GLY A O 1
ATOM 713 N N . GLY A 1 93 ? -2.279 31.035 -17.585 1.00 38.91 93 GLY A N 1
ATOM 714 C CA . GLY A 1 93 ? -1.533 29.839 -17.149 1.00 38.91 93 GLY A CA 1
ATOM 715 C C . GLY A 1 93 ? -0.664 29.156 -18.221 1.00 38.91 93 GLY A C 1
ATOM 716 O O . GLY A 1 93 ? 0.372 28.592 -17.886 1.00 38.91 93 GLY A O 1
ATOM 717 N N . ALA A 1 94 ? -1.022 29.252 -19.506 1.00 37.03 94 ALA A N 1
ATOM 718 C CA . ALA A 1 94 ? -0.392 28.454 -20.568 1.00 37.03 94 ALA A CA 1
ATOM 719 C C . ALA A 1 94 ? 1.035 28.904 -20.957 1.00 37.03 94 ALA A C 1
ATOM 721 O O . ALA A 1 94 ? 1.879 28.078 -21.289 1.00 37.03 94 ALA A O 1
ATOM 722 N N . ALA A 1 95 ? 1.354 30.202 -20.864 1.00 38.50 95 ALA A N 1
ATOM 723 C CA . ALA A 1 95 ? 2.689 30.708 -21.214 1.00 38.50 95 ALA A CA 1
ATOM 724 C C . ALA A 1 95 ? 3.754 30.394 -20.142 1.00 38.50 95 ALA A C 1
ATOM 726 O O . ALA A 1 95 ? 4.941 30.295 -20.449 1.00 38.50 95 ALA A O 1
ATOM 727 N N . VAL A 1 96 ? 3.330 30.231 -18.883 1.00 41.25 96 VAL A N 1
ATOM 728 C CA . VAL A 1 96 ? 4.196 30.009 -17.712 1.00 41.25 96 VAL A CA 1
ATOM 729 C C . VAL A 1 96 ? 4.723 28.579 -17.658 1.00 41.25 96 VAL A C 1
ATOM 731 O O . VAL A 1 96 ? 5.910 28.383 -17.413 1.00 41.25 96 VAL A O 1
ATOM 734 N N . GLN A 1 97 ? 3.854 27.606 -17.930 1.00 44.00 97 GLN A N 1
ATOM 735 C CA . GLN A 1 97 ? 4.220 26.197 -18.021 1.00 44.00 97 GLN A CA 1
ATOM 736 C C . GLN A 1 97 ? 5.297 25.989 -19.093 1.00 44.00 97 GLN A C 1
ATOM 738 O O . GLN A 1 97 ? 6.361 25.468 -18.781 1.00 44.00 97 GLN A O 1
ATOM 743 N N . SER A 1 98 ? 5.107 26.571 -20.286 1.00 42.66 98 SER A N 1
ATOM 744 C CA . SER A 1 98 ? 6.084 26.451 -21.378 1.00 42.66 98 SER A CA 1
ATOM 745 C C . SER A 1 98 ? 7.476 26.998 -21.034 1.00 42.66 98 SER A C 1
ATOM 747 O O . SER A 1 98 ? 8.476 26.444 -21.473 1.00 42.66 98 SER A O 1
ATOM 749 N N . LYS A 1 99 ? 7.572 28.069 -20.228 1.00 41.91 99 LYS A N 1
ATOM 750 C CA . LYS A 1 99 ? 8.865 28.673 -19.866 1.00 41.91 99 LYS A CA 1
ATOM 751 C C . LYS A 1 99 ? 9.600 27.884 -18.792 1.00 41.91 99 LYS A C 1
ATOM 753 O O . LYS A 1 99 ? 10.817 27.789 -18.862 1.00 41.91 99 LYS A O 1
ATOM 758 N N . LEU A 1 100 ? 8.882 27.350 -17.808 1.00 43.31 100 LEU A N 1
ATOM 759 C CA . LEU A 1 100 ? 9.460 26.531 -16.740 1.00 43.31 100 LEU A CA 1
ATOM 760 C C . LEU A 1 100 ? 9.838 25.131 -17.251 1.00 43.31 100 LEU A C 1
ATOM 762 O O . LEU A 1 100 ? 10.930 24.658 -16.945 1.00 43.31 100 LEU A O 1
ATOM 766 N N . GLU A 1 101 ? 9.015 24.533 -18.113 1.00 51.22 101 GLU A N 1
ATOM 767 C CA . GLU A 1 101 ? 9.367 23.312 -18.849 1.00 51.22 101 GLU A CA 1
ATOM 768 C C . GLU A 1 101 ? 10.576 23.551 -19.775 1.00 51.22 101 GLU A C 1
ATOM 770 O O . GLU A 1 101 ? 11.475 22.716 -19.829 1.00 51.22 101 GLU A O 1
ATOM 775 N N . ALA A 1 102 ? 10.683 24.724 -20.422 1.00 45.81 102 ALA A N 1
ATOM 776 C CA . ALA A 1 102 ? 11.835 25.068 -21.270 1.00 45.81 102 ALA A CA 1
ATOM 777 C C . ALA A 1 102 ? 13.168 25.184 -20.508 1.00 45.81 102 ALA A C 1
ATOM 779 O O . ALA A 1 102 ? 14.224 24.978 -21.100 1.00 45.81 102 ALA A O 1
ATOM 780 N N . VAL A 1 103 ? 13.143 25.490 -19.206 1.00 42.94 103 VAL A N 1
ATOM 781 C CA . VAL A 1 103 ? 14.332 25.423 -18.334 1.00 42.94 103 VAL A CA 1
ATOM 782 C C . VAL A 1 103 ? 14.400 24.122 -17.522 1.00 42.94 103 VAL A C 1
ATOM 784 O O . VAL A 1 103 ? 15.132 24.061 -16.531 1.00 42.94 103 VAL A O 1
ATOM 787 N N . GLY A 1 104 ? 13.675 23.077 -17.937 1.00 46.78 104 GLY A N 1
ATOM 788 C CA . GLY A 1 104 ? 13.798 21.709 -17.423 1.00 46.78 104 GLY A CA 1
ATOM 789 C C . GLY A 1 104 ? 13.125 21.450 -16.075 1.00 46.78 104 GLY A C 1
ATOM 790 O O . GLY A 1 104 ? 13.536 20.534 -15.368 1.00 46.78 104 GLY A O 1
ATOM 791 N N . TRP A 1 105 ? 12.142 22.265 -15.679 1.00 52.84 105 TRP A N 1
ATOM 792 C CA . TRP A 1 105 ? 11.343 22.020 -14.476 1.00 52.84 105 TRP A CA 1
ATOM 793 C C . TRP A 1 105 ? 10.069 21.238 -14.806 1.00 52.84 105 TRP A C 1
ATOM 795 O O . TRP A 1 105 ? 9.298 21.637 -15.678 1.00 52.84 105 TRP A O 1
ATOM 805 N N . ASN A 1 106 ? 9.802 20.190 -14.031 1.00 52.25 106 ASN A N 1
ATOM 806 C CA . ASN A 1 106 ? 8.529 19.481 -14.006 1.00 52.25 106 ASN A CA 1
ATOM 807 C C . ASN A 1 106 ? 7.585 20.152 -13.006 1.00 52.25 106 ASN A C 1
ATOM 809 O O . ASN A 1 106 ? 7.975 20.486 -11.883 1.00 52.25 106 ASN A O 1
ATOM 813 N N . ILE A 1 107 ? 6.332 20.348 -13.409 1.00 52.03 107 ILE A N 1
ATOM 814 C CA . ILE A 1 107 ? 5.343 21.086 -12.626 1.00 52.03 107 ILE A CA 1
ATOM 815 C C . ILE A 1 107 ? 4.109 20.220 -12.417 1.00 52.03 107 ILE A C 1
ATOM 817 O O . ILE A 1 107 ? 3.497 19.760 -13.377 1.00 52.03 107 ILE A O 1
ATOM 821 N N . PHE A 1 108 ? 3.693 20.067 -11.164 1.00 52.34 108 PHE A N 1
ATOM 822 C CA . PHE A 1 108 ? 2.491 19.326 -10.805 1.00 52.34 108 PHE A CA 1
ATOM 823 C C . PHE A 1 108 ? 1.546 20.220 -10.013 1.00 52.34 108 PHE A C 1
ATOM 825 O O . PHE A 1 108 ? 1.916 20.786 -8.982 1.00 52.34 108 PHE A O 1
ATOM 832 N N . TYR A 1 109 ? 0.308 20.316 -10.490 1.00 48.66 109 TYR A N 1
ATOM 833 C CA . TYR A 1 109 ? -0.771 21.035 -9.826 1.00 48.66 109 TYR A CA 1
ATOM 834 C C . TYR A 1 109 ? -1.851 20.051 -9.405 1.00 48.66 109 TYR A C 1
ATOM 836 O O . TYR A 1 109 ? -2.304 19.246 -10.218 1.00 48.66 109 TYR A O 1
ATOM 844 N N . TRP A 1 110 ? -2.322 20.160 -8.167 1.00 48.22 110 TRP A N 1
ATOM 845 C CA . TRP A 1 110 ? -3.554 19.491 -7.763 1.00 48.22 110 TRP A CA 1
ATOM 846 C C . TRP A 1 110 ? -4.308 20.304 -6.713 1.00 48.22 110 TRP A C 1
ATOM 848 O O . TRP A 1 110 ? -3.748 21.167 -6.037 1.00 48.22 110 TRP A O 1
ATOM 858 N N . SER A 1 111 ? -5.610 20.048 -6.608 1.00 41.78 111 SER A N 1
ATOM 859 C CA . SER A 1 111 ? -6.475 20.681 -5.613 1.00 41.78 111 SER A CA 1
ATOM 860 C C . SER A 1 111 ? -7.079 19.611 -4.721 1.00 41.78 111 SER A C 1
ATOM 862 O O . SER A 1 111 ? -7.592 18.606 -5.214 1.00 41.78 111 SER A O 1
ATOM 864 N N . ASP A 1 112 ? -7.002 19.819 -3.412 1.00 47.41 112 ASP A N 1
ATOM 865 C CA . ASP A 1 112 ? -7.710 18.997 -2.442 1.00 47.41 112 ASP A CA 1
ATOM 866 C C . ASP A 1 112 ? -9.006 19.710 -2.061 1.00 47.41 112 ASP A C 1
ATOM 868 O O . ASP A 1 112 ? -9.011 20.736 -1.370 1.00 47.41 112 ASP A O 1
ATOM 872 N N . GLN A 1 113 ? -10.122 19.159 -2.539 1.00 43.31 113 GLN A N 1
ATOM 873 C CA . GLN A 1 113 ? -11.445 19.727 -2.301 1.00 43.31 113 GLN A CA 1
ATOM 874 C C . GLN A 1 113 ? -11.926 19.550 -0.858 1.00 43.31 113 GLN A C 1
ATOM 876 O O . GLN A 1 113 ? -12.747 20.343 -0.402 1.00 43.31 113 GLN A O 1
ATOM 881 N N . LYS A 1 114 ? -11.404 18.567 -0.115 1.00 40.84 114 LYS A N 1
ATOM 882 C CA . LYS A 1 114 ? -11.750 18.360 1.300 1.00 40.84 114 LYS A CA 1
ATOM 883 C C . LYS A 1 114 ? -11.023 19.349 2.203 1.00 40.84 114 LYS A C 1
ATOM 885 O O . LYS A 1 114 ? -11.582 19.771 3.210 1.00 40.84 114 LYS A O 1
ATOM 890 N N . LEU A 1 115 ? -9.811 19.748 1.822 1.00 44.19 115 LEU A N 1
ATOM 891 C CA . LEU A 1 115 ? -8.999 20.718 2.563 1.00 44.19 115 LEU A CA 1
ATOM 892 C C . LEU A 1 115 ? -9.113 22.154 2.025 1.00 44.19 115 LEU A C 1
ATOM 894 O O . LEU A 1 115 ? -8.474 23.055 2.566 1.00 44.19 115 LEU A O 1
ATOM 898 N N . ASN A 1 116 ? -9.888 22.382 0.957 1.00 45.84 116 ASN A N 1
ATOM 899 C CA . ASN A 1 116 ? -9.979 23.660 0.235 1.00 45.84 116 ASN A CA 1
ATOM 900 C C . ASN A 1 116 ? -8.593 24.276 -0.063 1.00 45.84 116 ASN A C 1
ATOM 902 O O . ASN A 1 116 ? -8.378 25.485 0.062 1.00 45.84 116 ASN A O 1
ATOM 906 N N . THR A 1 117 ? -7.635 23.415 -0.409 1.00 41.94 117 THR A N 1
ATOM 907 C CA . THR A 1 117 ? -6.210 23.746 -0.505 1.00 41.94 117 THR A CA 1
ATOM 908 C C . THR A 1 117 ? -5.705 23.387 -1.894 1.00 41.94 117 THR A C 1
ATOM 910 O O . THR A 1 117 ? -6.007 22.317 -2.424 1.00 41.94 117 THR A O 1
ATOM 913 N N . ASN A 1 118 ? -4.936 24.293 -2.494 1.00 43.00 118 ASN A N 1
ATOM 914 C CA . ASN A 1 118 ? -4.261 24.040 -3.762 1.00 43.00 118 ASN A CA 1
ATOM 915 C C . ASN A 1 118 ? -2.793 23.749 -3.498 1.00 43.00 118 ASN A C 1
ATOM 917 O O . ASN A 1 118 ? -2.153 24.428 -2.691 1.00 43.00 118 ASN A O 1
ATOM 921 N N . TYR A 1 119 ? -2.272 22.777 -4.229 1.00 46.53 119 TYR A N 1
ATOM 922 C CA . TYR A 1 119 ? -0.904 22.323 -4.115 1.00 46.53 119 TYR A CA 1
ATOM 923 C C . TYR A 1 119 ? -0.182 22.496 -5.444 1.00 46.53 119 TYR A C 1
ATOM 925 O O . TYR A 1 119 ? -0.732 22.255 -6.525 1.00 46.53 119 TYR A O 1
ATOM 933 N N . LEU A 1 120 ? 1.071 22.923 -5.332 1.00 43.19 120 LEU A N 1
ATOM 934 C CA . LEU A 1 120 ? 2.004 23.056 -6.435 1.00 43.19 120 LEU A CA 1
ATOM 935 C C . LEU A 1 120 ? 3.316 22.378 -6.038 1.00 43.19 120 LEU A C 1
ATOM 937 O O . LEU A 1 120 ? 3.925 22.748 -5.032 1.00 43.19 120 LEU A O 1
ATOM 941 N N . ARG A 1 121 ? 3.744 21.407 -6.843 1.00 53.66 121 ARG A N 1
ATOM 942 C CA . ARG A 1 121 ? 5.045 20.739 -6.735 1.00 53.66 121 ARG A CA 1
ATOM 943 C C . ARG A 1 121 ? 5.881 21.102 -7.956 1.00 53.66 121 ARG A C 1
ATOM 945 O O . ARG A 1 121 ? 5.409 20.995 -9.086 1.00 53.66 121 ARG A O 1
ATOM 952 N N . LEU A 1 122 ? 7.103 21.554 -7.701 1.00 48.16 122 LEU A N 1
ATOM 953 C CA . LEU A 1 122 ? 8.105 21.860 -8.718 1.00 48.16 122 LEU A CA 1
ATOM 954 C C . LEU A 1 122 ? 9.283 20.915 -8.520 1.00 48.16 122 LEU A C 1
ATOM 956 O O . LEU A 1 122 ? 9.798 20.814 -7.405 1.00 48.16 122 LEU A O 1
ATOM 960 N N . GLU A 1 123 ? 9.701 20.247 -9.588 1.00 51.59 123 GLU A N 1
ATOM 961 C CA . GLU A 1 123 ? 10.839 19.327 -9.572 1.00 51.59 123 GLU A CA 1
ATOM 962 C C . GLU A 1 123 ? 11.817 19.672 -10.680 1.00 51.59 123 GLU A C 1
ATOM 964 O O . GLU A 1 123 ? 11.410 19.985 -11.797 1.00 51.59 123 GLU A O 1
ATOM 969 N N . LYS A 1 124 ? 13.109 19.597 -10.382 1.00 49.66 124 LYS A N 1
ATOM 970 C CA . LYS A 1 124 ? 14.167 19.712 -11.379 1.00 49.66 124 LYS A CA 1
ATOM 971 C C . LYS A 1 124 ? 15.369 18.913 -10.924 1.00 49.66 124 LYS A C 1
ATOM 973 O O . LYS A 1 124 ? 15.822 19.068 -9.790 1.00 49.66 124 LYS A O 1
ATOM 978 N N . ASP A 1 125 ? 15.875 18.097 -11.834 1.00 49.12 125 ASP A N 1
ATOM 979 C CA . ASP A 1 125 ? 17.096 17.339 -11.625 1.00 49.12 125 ASP A CA 1
ATOM 980 C C . ASP A 1 125 ? 18.295 18.236 -11.933 1.00 49.12 125 ASP A C 1
ATOM 982 O O . ASP A 1 125 ? 18.395 18.832 -13.011 1.00 49.12 125 ASP A O 1
ATOM 986 N N . PHE A 1 126 ? 19.205 18.359 -10.970 1.00 42.47 126 PHE A N 1
ATOM 987 C CA . PHE A 1 126 ? 20.448 19.103 -11.147 1.00 42.47 126 PHE A CA 1
ATOM 988 C C . PHE A 1 126 ? 21.615 18.116 -11.270 1.00 42.47 126 PHE A C 1
ATOM 990 O O . PHE A 1 126 ? 21.898 17.391 -10.311 1.00 42.47 126 PHE A O 1
ATOM 997 N N . PRO A 1 127 ? 22.330 18.081 -12.409 1.00 39.06 127 PRO A N 1
ATOM 998 C CA . PRO A 1 127 ? 23.548 17.295 -12.513 1.00 39.06 127 PRO A CA 1
ATOM 999 C C . PRO A 1 127 ? 24.651 17.967 -11.689 1.00 39.06 127 PRO A C 1
ATOM 1001 O O . PRO A 1 127 ? 25.060 19.091 -11.976 1.00 39.06 127 PRO A O 1
ATOM 1004 N N . PHE A 1 128 ? 25.137 17.294 -10.645 1.00 34.50 128 PHE A N 1
ATOM 1005 C CA . PHE A 1 128 ? 26.316 17.749 -9.910 1.00 34.50 128 PHE A CA 1
ATOM 1006 C C . PHE A 1 128 ? 27.559 17.159 -10.584 1.00 34.50 128 PHE A C 1
ATOM 1008 O O . PHE A 1 128 ? 27.845 15.976 -10.428 1.00 34.50 128 PHE A O 1
ATOM 1015 N N . SER A 1 129 ? 28.288 17.970 -11.353 1.00 38.25 129 SER A N 1
ATOM 1016 C CA . SER A 1 129 ? 29.645 17.631 -11.794 1.00 38.25 129 SER A CA 1
ATOM 1017 C C . SER A 1 129 ? 30.631 18.246 -10.808 1.00 38.25 129 SER A C 1
ATOM 1019 O O . SER A 1 129 ? 30.879 19.449 -10.844 1.00 38.25 129 SER A O 1
ATOM 1021 N N . ALA A 1 130 ? 31.174 17.434 -9.904 1.00 30.95 130 ALA A N 1
ATOM 1022 C CA . ALA A 1 130 ? 32.323 17.817 -9.094 1.00 30.95 130 ALA A CA 1
ATOM 1023 C C . ALA A 1 130 ? 33.513 16.933 -9.467 1.00 30.95 130 ALA A C 1
ATOM 1025 O O . ALA A 1 130 ? 33.804 15.947 -8.798 1.00 30.95 130 ALA A O 1
ATOM 1026 N N . SER A 1 131 ? 34.217 17.291 -10.540 1.00 30.86 131 SER A N 1
ATOM 1027 C CA . SER A 1 131 ? 35.626 16.928 -10.664 1.00 30.86 131 SER A CA 1
ATOM 1028 C C . SER A 1 131 ? 36.439 17.968 -9.892 1.00 30.86 131 SER A C 1
ATOM 1030 O O . SER A 1 131 ? 36.472 19.137 -10.279 1.00 30.86 131 SER A O 1
ATOM 1032 N N . LEU A 1 132 ? 37.072 17.562 -8.788 1.00 28.97 132 LEU A N 1
ATOM 1033 C CA . LEU A 1 132 ? 38.119 18.363 -8.145 1.00 28.97 132 LEU A CA 1
ATOM 1034 C C . LEU A 1 132 ? 39.210 18.670 -9.189 1.00 28.97 132 LEU A C 1
ATOM 1036 O O . LEU A 1 132 ? 39.647 17.737 -9.868 1.00 28.97 132 LEU A O 1
ATOM 1040 N N . PRO A 1 133 ? 39.6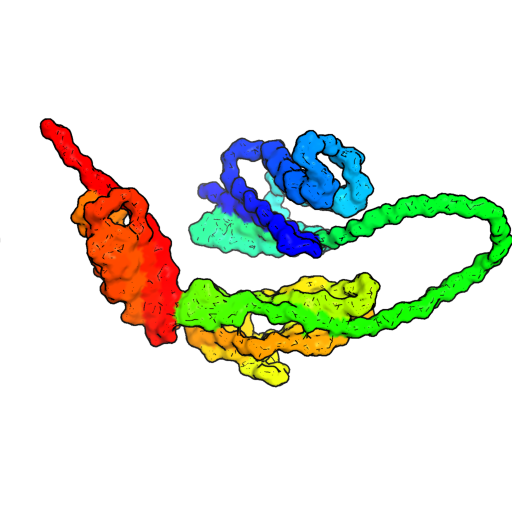63 19.927 -9.343 1.00 28.30 133 PRO A N 1
ATOM 1041 C CA . PRO A 1 133 ? 40.773 20.224 -10.237 1.00 28.30 133 PRO A CA 1
ATOM 1042 C C . PRO A 1 133 ? 42.039 19.531 -9.718 1.00 28.30 133 PRO A C 1
ATOM 1044 O O . PRO A 1 133 ? 42.402 19.664 -8.547 1.00 28.30 133 PRO A O 1
ATOM 1047 N N . SER A 1 134 ? 42.700 18.769 -10.587 1.00 32.81 134 SER A N 1
ATOM 1048 C CA . SER A 1 134 ? 44.026 18.209 -10.320 1.00 32.81 134 SER A CA 1
ATOM 1049 C C . SER A 1 134 ? 45.041 19.343 -10.095 1.00 32.81 134 SER A C 1
ATOM 1051 O O . SER A 1 134 ? 44.900 20.409 -10.702 1.00 32.81 134 SER A O 1
ATOM 1053 N N . PRO A 1 135 ? 46.057 19.157 -9.232 1.00 29.75 135 PRO A N 1
ATOM 1054 C CA . PRO A 1 135 ? 47.065 20.185 -8.993 1.00 29.75 135 PRO A CA 1
ATOM 1055 C C . PRO A 1 135 ? 47.864 20.463 -10.279 1.00 29.75 135 PRO A C 1
ATOM 1057 O O . PRO A 1 135 ? 48.077 19.538 -11.064 1.00 29.75 135 PRO A O 1
ATOM 1060 N N . PRO A 1 136 ? 48.312 21.710 -10.513 1.00 32.38 136 PRO A N 1
ATOM 1061 C CA . PRO A 1 136 ? 49.063 22.044 -11.716 1.00 32.38 136 PRO A CA 1
ATOM 1062 C C . PRO A 1 136 ? 50.412 21.315 -11.712 1.00 32.38 136 PRO A C 1
ATOM 1064 O O . PRO A 1 136 ? 51.208 21.474 -10.784 1.00 32.38 136 PRO A O 1
ATOM 1067 N N . GLU A 1 137 ? 50.670 20.521 -12.751 1.00 38.38 137 GLU A N 1
ATOM 1068 C CA . GLU A 1 137 ? 52.012 20.009 -13.034 1.00 38.38 137 GLU A CA 1
ATOM 1069 C C . GLU A 1 137 ? 52.965 21.178 -13.350 1.00 38.38 137 GLU A C 1
ATOM 1071 O O . GLU A 1 137 ? 52.557 22.162 -13.979 1.00 38.38 137 GLU A O 1
ATOM 1076 N N . PRO A 1 138 ? 54.236 21.112 -12.913 1.00 30.36 138 PRO A N 1
ATOM 1077 C CA . PRO A 1 138 ? 55.201 22.168 -13.174 1.00 30.36 138 PRO A CA 1
ATOM 1078 C C . PRO A 1 138 ? 55.593 22.194 -14.656 1.00 30.36 138 PRO A C 1
ATOM 1080 O O . PRO A 1 138 ? 55.787 21.155 -15.285 1.00 30.36 138 PRO A O 1
ATOM 1083 N N . LEU A 1 139 ? 55.740 23.411 -15.189 1.00 35.03 139 LEU A N 1
ATOM 1084 C CA . LEU A 1 139 ? 56.157 23.673 -16.567 1.00 35.03 139 LEU A CA 1
ATOM 1085 C C . LEU A 1 139 ? 57.425 22.894 -16.955 1.00 35.03 139 LEU A C 1
ATOM 1087 O O . LEU A 1 139 ? 58.455 23.056 -16.292 1.00 35.03 139 LEU A O 1
ATOM 1091 N N . PRO A 1 140 ? 57.430 22.201 -18.106 1.00 34.59 140 PRO A N 1
ATOM 1092 C CA . PRO A 1 140 ? 58.647 21.956 -18.848 1.00 34.59 140 PRO A CA 1
ATOM 1093 C C . PRO A 1 140 ? 58.943 23.147 -19.767 1.00 34.59 140 PRO A C 1
ATOM 1095 O O . PRO A 1 140 ? 58.085 23.687 -20.465 1.00 34.59 140 PRO A O 1
ATOM 1098 N N . THR A 1 141 ? 60.207 23.541 -19.729 1.00 30.75 141 THR A N 1
ATOM 1099 C CA . THR A 1 141 ? 60.896 24.524 -20.562 1.00 30.75 141 THR A CA 1
ATOM 1100 C C . THR A 1 141 ? 60.734 24.300 -22.067 1.00 30.75 141 THR A C 1
ATOM 1102 O O . THR A 1 141 ? 60.677 23.167 -22.538 1.00 30.75 141 THR A O 1
ATOM 1105 N N . GLU A 1 142 ? 60.731 25.417 -22.799 1.00 36.56 142 GLU A N 1
ATOM 1106 C CA . GLU A 1 142 ? 60.700 25.543 -24.259 1.00 36.56 142 GLU A CA 1
ATOM 1107 C C . GLU A 1 142 ? 61.571 24.518 -25.003 1.00 36.56 142 GLU A C 1
ATOM 1109 O O . GLU A 1 142 ? 62.740 24.334 -24.669 1.00 36.56 142 GLU A O 1
ATOM 1114 N N . THR A 1 143 ? 61.063 23.954 -26.105 1.00 29.16 143 THR A N 1
ATOM 1115 C CA . THR A 1 143 ? 61.618 24.224 -27.448 1.00 29.16 143 THR A CA 1
ATOM 1116 C C . THR A 1 143 ? 60.809 23.572 -28.581 1.00 29.16 143 THR A C 1
ATOM 1118 O O . THR A 1 143 ? 60.446 22.404 -28.532 1.00 29.16 143 THR A O 1
ATOM 1121 N N . ASN A 1 144 ? 60.663 24.368 -29.646 1.00 31.92 144 ASN A N 1
ATOM 1122 C CA . ASN A 1 144 ? 60.430 24.028 -31.056 1.00 31.92 144 ASN A CA 1
ATOM 1123 C C . ASN A 1 144 ? 58.993 23.832 -31.581 1.00 31.92 144 ASN A C 1
ATOM 1125 O O . ASN A 1 144 ? 58.379 22.774 -31.502 1.00 31.92 144 ASN A O 1
ATOM 1129 N N . LYS A 1 145 ? 58.549 24.896 -32.272 1.00 40.66 145 LYS A N 1
ATOM 1130 C CA . LYS A 1 145 ? 57.555 24.911 -33.353 1.00 40.66 145 LYS A CA 1
ATOM 1131 C C . LYS A 1 145 ? 57.907 23.895 -34.447 1.00 40.66 145 LYS A C 1
ATOM 1133 O O . LYS A 1 145 ? 59.019 23.932 -34.969 1.00 40.66 145 LYS A O 1
ATOM 1138 N N . GLY A 1 146 ? 56.916 23.117 -34.876 1.00 31.17 146 GLY A N 1
ATOM 1139 C CA . GLY A 1 146 ? 56.982 22.316 -36.095 1.00 31.17 146 GLY A CA 1
ATOM 1140 C C . GLY A 1 146 ? 55.663 21.610 -36.415 1.00 31.17 146 GLY A C 1
ATOM 1141 O O . GLY A 1 146 ? 55.411 20.537 -35.892 1.00 31.17 146 GLY A O 1
ATOM 1142 N N . GLU A 1 147 ? 54.886 22.235 -37.303 1.00 34.00 147 GLU A N 1
ATOM 1143 C CA . GLU A 1 147 ? 53.898 21.644 -38.227 1.00 34.00 147 GLU A CA 1
ATOM 1144 C C . GLU A 1 147 ? 52.582 21.064 -37.665 1.00 34.00 147 GLU A C 1
ATOM 1146 O O . GLU A 1 147 ? 52.465 19.923 -37.228 1.00 34.00 147 GLU A O 1
ATOM 1151 N N . GLU A 1 148 ? 51.540 21.887 -37.802 1.00 38.03 148 GLU A N 1
ATOM 1152 C CA . GLU A 1 148 ? 50.122 21.581 -37.631 1.00 38.03 148 GLU A CA 1
ATOM 1153 C C . GLU A 1 148 ? 49.666 20.565 -38.701 1.00 38.03 148 GLU A C 1
ATOM 1155 O O . GLU A 1 148 ? 49.467 20.903 -39.870 1.00 38.03 148 GLU A O 1
ATOM 1160 N N . LYS A 1 149 ? 49.509 19.294 -38.313 1.00 37.59 149 LYS A N 1
ATOM 1161 C CA . LYS A 1 149 ? 48.690 18.334 -39.065 1.00 37.59 149 LYS A CA 1
ATOM 1162 C C . LYS A 1 149 ? 47.245 18.486 -38.606 1.00 37.59 149 LYS A C 1
ATOM 1164 O O . LYS A 1 149 ? 46.971 18.423 -37.416 1.00 37.59 149 LYS A O 1
ATOM 1169 N N . GLN A 1 150 ? 46.337 18.668 -39.562 1.00 37.69 150 GLN A N 1
ATOM 1170 C CA . GLN A 1 150 ? 44.895 18.636 -39.329 1.00 37.69 150 GLN A CA 1
ATOM 1171 C C . GLN A 1 150 ? 44.516 17.321 -38.633 1.00 37.69 150 GLN A C 1
ATOM 1173 O O . GLN A 1 150 ? 44.665 16.247 -39.220 1.00 37.69 150 GLN A O 1
ATOM 1178 N N . ASP A 1 151 ? 44.052 17.423 -37.388 1.00 40.56 151 ASP A N 1
ATOM 1179 C CA . ASP A 1 151 ? 43.564 16.298 -36.594 1.00 40.56 151 ASP A CA 1
ATOM 1180 C C . ASP A 1 151 ? 42.331 15.699 -37.280 1.00 40.56 151 ASP A C 1
ATOM 1182 O O . ASP A 1 151 ? 41.259 16.303 -37.359 1.00 40.56 151 ASP A O 1
ATOM 1186 N N . GLN A 1 152 ? 42.490 14.489 -37.808 1.00 45.00 152 GLN A N 1
ATOM 1187 C CA . GLN A 1 152 ? 41.355 13.613 -38.067 1.00 45.00 152 GLN A CA 1
ATOM 1188 C C . GLN A 1 152 ? 40.738 13.275 -36.702 1.00 45.00 152 GLN A C 1
ATOM 1190 O O . GLN A 1 152 ? 41.501 12.955 -35.787 1.00 45.00 152 GLN A O 1
ATOM 1195 N N . PRO A 1 153 ? 39.403 13.311 -36.522 1.00 48.62 153 PRO A N 1
ATOM 1196 C CA . PRO A 1 153 ? 38.817 12.858 -35.271 1.00 48.62 153 PRO A CA 1
ATOM 1197 C C . PRO A 1 153 ? 39.269 11.416 -35.032 1.00 48.62 153 PRO A C 1
ATOM 1199 O O . PRO A 1 153 ? 39.103 10.555 -35.900 1.00 48.62 153 PRO A O 1
ATOM 1202 N N . GLY A 1 154 ? 39.908 11.188 -33.882 1.00 48.50 154 GLY A N 1
ATOM 1203 C CA . GLY A 1 154 ? 40.370 9.866 -33.477 1.00 48.50 154 GLY A CA 1
ATOM 1204 C C . GLY A 1 154 ? 39.232 8.837 -33.526 1.00 48.50 154 GLY A C 1
ATOM 1205 O O . GLY A 1 154 ? 38.058 9.223 -33.541 1.00 48.50 154 GLY A O 1
ATOM 1206 N N . PRO A 1 155 ? 39.547 7.530 -33.566 1.00 61.94 155 PRO A N 1
ATOM 1207 C CA . PRO A 1 155 ? 38.533 6.485 -33.642 1.00 61.94 155 PRO A CA 1
ATOM 1208 C C . PRO A 1 155 ? 37.481 6.709 -32.555 1.00 61.94 155 PRO A C 1
ATOM 1210 O O . PRO A 1 155 ? 37.833 6.827 -31.380 1.00 61.94 155 PRO A O 1
ATOM 1213 N N . LEU A 1 156 ? 36.207 6.801 -32.947 1.00 65.44 156 LEU A N 1
ATOM 1214 C CA . LEU A 1 156 ? 35.118 6.885 -31.980 1.00 65.44 156 LEU A CA 1
ATOM 1215 C C . LEU A 1 156 ? 35.246 5.689 -31.034 1.00 65.44 156 LEU A C 1
ATOM 1217 O O . LEU A 1 156 ? 35.348 4.547 -31.493 1.00 65.44 156 LEU A O 1
ATOM 1221 N N . LEU A 1 157 ? 35.279 5.959 -29.726 1.00 72.56 157 LEU A N 1
ATOM 1222 C CA . LEU A 1 157 ? 35.254 4.899 -28.726 1.00 72.56 157 LEU A CA 1
ATOM 1223 C C . LEU A 1 157 ? 34.019 4.017 -28.984 1.00 72.56 157 LEU A C 1
ATOM 1225 O O . LEU A 1 157 ? 32.962 4.559 -29.331 1.00 72.56 157 LEU A O 1
ATOM 1229 N N . PRO A 1 158 ? 34.137 2.682 -28.856 1.00 81.44 158 PRO A N 1
ATOM 1230 C CA . PRO A 1 158 ? 33.004 1.781 -29.050 1.00 81.44 158 PRO A CA 1
ATOM 1231 C C . PRO A 1 158 ? 31.818 2.180 -28.154 1.00 81.44 158 PRO A C 1
ATOM 1233 O O . PRO A 1 158 ? 32.013 2.804 -27.112 1.00 81.44 158 PRO A O 1
ATOM 1236 N N . ASN A 1 159 ? 30.596 1.873 -28.607 1.00 87.62 159 ASN A N 1
ATOM 1237 C CA . ASN A 1 159 ? 29.365 2.059 -27.835 1.00 87.62 159 ASN A CA 1
ATOM 1238 C C . ASN A 1 159 ? 28.791 0.692 -27.446 1.00 87.62 159 ASN A C 1
ATOM 1240 O O . ASN A 1 159 ? 28.133 0.031 -28.256 1.00 87.62 159 ASN A O 1
ATOM 1244 N N . ASN A 1 160 ? 29.117 0.242 -26.245 1.00 89.00 160 ASN A N 1
ATOM 1245 C CA . ASN A 1 160 ? 28.620 -0.971 -25.636 1.00 89.00 160 ASN A CA 1
ATOM 1246 C C . ASN A 1 160 ? 27.177 -0.761 -25.149 1.00 89.00 160 ASN A C 1
ATOM 1248 O O . ASN A 1 160 ? 26.838 0.313 -24.676 1.00 89.00 160 ASN A O 1
ATOM 1252 N N . PRO A 1 161 ? 26.303 -1.776 -25.258 1.00 92.38 161 PRO A N 1
ATOM 1253 C CA . PRO A 1 161 ? 24.938 -1.660 -24.764 1.00 92.38 161 PRO A CA 1
ATOM 1254 C C . PRO A 1 161 ? 24.851 -1.436 -23.242 1.00 92.38 161 PRO A C 1
ATOM 1256 O O . PRO A 1 161 ? 25.512 -2.167 -22.489 1.00 92.38 161 PRO A O 1
ATOM 1259 N N . PRO A 1 162 ? 23.939 -0.563 -22.774 1.00 96.00 162 PRO A N 1
ATOM 1260 C CA . PRO A 1 162 ? 23.678 -0.382 -21.353 1.00 96.00 162 PRO A CA 1
ATOM 1261 C C . PRO A 1 162 ? 22.966 -1.594 -20.743 1.00 96.00 162 PRO A C 1
ATOM 1263 O O . PRO A 1 162 ? 22.498 -2.509 -21.431 1.00 96.00 162 PRO A O 1
ATOM 1266 N N . LYS A 1 163 ? 22.807 -1.577 -19.419 1.00 96.06 163 LYS A N 1
ATOM 1267 C CA . LYS A 1 163 ? 22.059 -2.567 -18.635 1.00 96.06 163 LYS A CA 1
ATOM 1268 C C . LYS A 1 163 ? 21.128 -1.897 -17.633 1.00 96.06 163 LYS A C 1
ATOM 1270 O O . LYS A 1 163 ? 21.462 -0.877 -17.034 1.00 96.06 163 LYS A O 1
ATOM 1275 N N . ALA A 1 164 ? 19.988 -2.541 -17.394 1.00 96.44 164 ALA A N 1
ATOM 1276 C CA . ALA A 1 164 ? 19.119 -2.255 -16.260 1.00 96.44 164 ALA A CA 1
ATOM 1277 C C . ALA A 1 164 ? 19.241 -3.382 -15.221 1.00 96.44 164 ALA A C 1
ATOM 1279 O O . ALA A 1 164 ? 19.081 -4.559 -15.550 1.00 96.44 164 ALA A O 1
ATOM 1280 N N . THR A 1 165 ? 19.538 -3.031 -13.974 1.00 95.38 165 THR A N 1
ATOM 1281 C CA . THR A 1 165 ? 19.752 -3.967 -12.856 1.00 95.38 165 THR A CA 1
ATOM 1282 C C . THR A 1 165 ? 18.954 -3.542 -11.625 1.00 95.38 165 THR A C 1
ATOM 1284 O O . THR A 1 165 ? 18.286 -2.511 -11.648 1.00 95.38 165 THR A O 1
ATOM 1287 N N . GLU A 1 166 ? 18.987 -4.342 -10.551 1.00 94.50 166 GLU A N 1
ATOM 1288 C CA . GLU A 1 166 ? 18.344 -4.013 -9.263 1.00 94.50 166 GLU A CA 1
ATOM 1289 C C . GLU A 1 166 ? 16.860 -3.626 -9.388 1.00 94.50 166 GLU A C 1
ATOM 1291 O O . GLU A 1 166 ? 16.385 -2.654 -8.797 1.00 94.50 166 GLU A O 1
ATOM 1296 N N . LEU A 1 167 ? 16.112 -4.381 -10.201 1.00 97.62 167 LEU A N 1
ATOM 1297 C CA . LEU A 1 167 ? 14.697 -4.108 -10.425 1.00 97.62 167 LEU A CA 1
ATOM 1298 C C . LEU A 1 167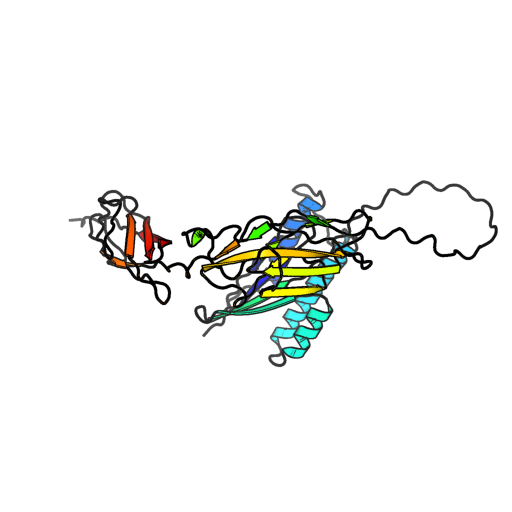 ? 13.917 -4.290 -9.120 1.00 97.62 167 LEU A C 1
ATOM 1300 O O . LEU A 1 167 ? 13.914 -5.370 -8.523 1.00 97.62 167 LEU A O 1
ATOM 1304 N N . THR A 1 168 ? 13.212 -3.243 -8.708 1.00 96.19 168 THR A N 1
ATOM 1305 C CA . THR A 1 168 ? 12.360 -3.237 -7.516 1.00 96.19 168 THR A CA 1
ATOM 1306 C C . THR A 1 168 ? 11.034 -2.545 -7.804 1.00 96.19 168 THR A C 1
ATOM 1308 O O . THR A 1 168 ? 10.845 -1.912 -8.841 1.00 96.19 168 THR A O 1
ATOM 1311 N N . MET A 1 169 ? 10.071 -2.711 -6.903 1.00 93.50 169 MET A N 1
ATOM 1312 C CA . MET A 1 169 ? 8.726 -2.176 -7.062 1.00 93.50 169 MET A CA 1
ATOM 1313 C C . MET A 1 169 ? 8.176 -1.751 -5.704 1.00 93.50 169 MET A C 1
ATOM 1315 O O . MET A 1 169 ? 8.475 -2.382 -4.690 1.00 93.50 169 MET A O 1
ATOM 1319 N N . SER A 1 170 ? 7.374 -0.689 -5.686 1.00 91.62 170 SER A N 1
ATOM 1320 C CA . SER A 1 170 ? 6.717 -0.176 -4.486 1.00 91.62 170 SER A CA 1
ATOM 1321 C C . SER A 1 170 ? 5.222 0.049 -4.738 1.00 91.62 170 SER A C 1
ATOM 1323 O O . SER A 1 170 ? 4.889 0.841 -5.619 1.00 91.62 170 SER A O 1
ATOM 1325 N N . PRO A 1 171 ? 4.316 -0.596 -3.984 1.00 89.75 171 PRO A N 1
ATOM 1326 C CA . PRO A 1 171 ? 4.601 -1.660 -3.020 1.00 89.75 171 PRO A CA 1
ATOM 1327 C C . PRO A 1 171 ? 5.102 -2.926 -3.734 1.00 89.75 171 PRO A C 1
ATOM 1329 O O . PRO A 1 171 ? 4.642 -3.252 -4.825 1.00 89.75 171 PRO A O 1
ATOM 1332 N N . ALA A 1 172 ? 6.050 -3.641 -3.123 1.00 84.25 172 ALA A N 1
ATOM 1333 C CA . ALA A 1 172 ? 6.614 -4.857 -3.717 1.00 84.25 172 ALA A CA 1
ATOM 1334 C C . ALA A 1 172 ? 5.602 -6.012 -3.741 1.00 84.25 172 ALA A C 1
ATOM 1336 O O . ALA A 1 172 ? 5.602 -6.829 -4.658 1.00 84.25 172 ALA A O 1
ATOM 1337 N N . GLU A 1 173 ? 4.740 -6.068 -2.726 1.00 82.94 173 GLU A N 1
ATOM 1338 C CA . GLU A 1 173 ? 3.730 -7.101 -2.539 1.00 82.94 173 GLU A CA 1
ATOM 1339 C C . GLU A 1 173 ? 2.481 -6.459 -1.925 1.00 82.94 173 GLU A C 1
ATOM 1341 O O . GLU A 1 173 ? 2.581 -5.588 -1.057 1.00 82.94 173 GLU A O 1
ATOM 1346 N N . CYS A 1 174 ? 1.300 -6.890 -2.365 1.00 83.12 174 CYS A N 1
ATOM 1347 C CA . CYS A 1 174 ? 0.033 -6.491 -1.764 1.00 83.12 174 CYS A CA 1
ATOM 1348 C C . CYS A 1 174 ? -0.526 -7.694 -1.005 1.00 83.12 174 CYS A C 1
ATOM 1350 O O . CYS A 1 174 ? -0.978 -8.670 -1.598 1.00 83.12 174 CYS A O 1
ATOM 1352 N N . SER A 1 175 ? -0.428 -7.649 0.325 1.00 80.31 175 SER A N 1
ATOM 1353 C CA . SER A 1 175 ? -0.994 -8.680 1.200 1.00 80.31 175 SER A CA 1
ATOM 1354 C C . SER A 1 175 ? -2.483 -8.418 1.449 1.00 80.31 175 SER A C 1
ATOM 1356 O O . SER A 1 175 ? -3.053 -7.456 0.936 1.00 80.31 175 SER A O 1
ATOM 1358 N N . ALA A 1 176 ? -3.118 -9.213 2.308 1.00 84.62 176 ALA A N 1
ATOM 1359 C CA . ALA A 1 176 ? -4.483 -8.944 2.759 1.00 84.62 176 ALA A CA 1
ATOM 1360 C C . ALA A 1 176 ? -4.628 -7.635 3.577 1.00 84.62 176 ALA A C 1
ATOM 1362 O O . ALA A 1 176 ? -5.750 -7.188 3.793 1.00 84.62 176 ALA A O 1
ATOM 1363 N N . SER A 1 177 ? -3.525 -6.984 3.981 1.00 88.00 177 SER A N 1
ATOM 1364 C CA . SER A 1 177 ? -3.526 -5.732 4.754 1.00 88.00 177 SER A CA 1
ATOM 1365 C C . SER A 1 177 ? -3.372 -4.471 3.897 1.00 88.00 177 SER A C 1
ATOM 1367 O O . SER A 1 177 ? -2.391 -4.343 3.156 1.00 88.00 177 SER A O 1
ATOM 1369 N N . CYS A 1 178 ? -4.226 -3.468 4.120 1.00 84.88 178 CYS A N 1
ATOM 1370 C CA . CYS A 1 178 ? -4.119 -2.142 3.489 1.00 84.88 178 CYS A CA 1
ATOM 1371 C C . CYS A 1 178 ? -2.777 -1.434 3.752 1.00 84.88 178 CYS A C 1
ATOM 1373 O O . CYS A 1 178 ? -2.305 -0.662 2.922 1.00 84.88 178 CYS A O 1
ATOM 1375 N N . HIS A 1 179 ? -2.133 -1.712 4.891 1.00 85.44 179 HIS A N 1
ATOM 1376 C CA . HIS A 1 179 ? -0.863 -1.083 5.264 1.00 85.44 179 HIS A CA 1
ATOM 1377 C C . HIS A 1 179 ? 0.303 -1.581 4.415 1.00 85.44 179 HIS A C 1
ATOM 1379 O O . HIS A 1 179 ? 1.289 -0.870 4.253 1.00 85.44 179 HIS A O 1
ATOM 1385 N N . SER A 1 180 ? 0.191 -2.795 3.867 1.00 83.50 180 SER A N 1
ATOM 1386 C CA . SER A 1 180 ? 1.211 -3.327 2.962 1.00 83.50 180 SER A CA 1
ATOM 1387 C C . SER A 1 180 ? 1.176 -2.645 1.596 1.00 83.50 180 SER A C 1
ATOM 1389 O O . SER A 1 180 ? 2.200 -2.548 0.926 1.00 83.50 180 SER A O 1
ATOM 1391 N N . CYS A 1 181 ? 0.000 -2.163 1.187 1.00 85.62 181 CYS A N 1
ATOM 1392 C CA . CYS A 1 181 ? -0.249 -1.728 -0.175 1.00 85.62 181 CYS A CA 1
ATOM 1393 C C . CYS A 1 181 ? -1.468 -0.785 -0.224 1.00 85.62 181 CYS A C 1
ATOM 1395 O O . CYS A 1 181 ? -2.575 -1.216 -0.526 1.00 85.62 181 CYS A O 1
ATOM 1397 N N . PRO A 1 182 ? -1.301 0.515 0.076 1.00 79.50 182 PRO A N 1
ATOM 1398 C CA . PRO A 1 182 ? -2.427 1.450 0.122 1.00 79.50 182 PRO A CA 1
ATOM 1399 C C . PRO A 1 182 ? -3.042 1.709 -1.261 1.00 79.50 182 PRO A C 1
ATOM 1401 O O . PRO A 1 182 ? -4.243 1.940 -1.360 1.00 79.50 182 PRO A O 1
ATOM 1404 N N . ASN A 1 183 ? -2.231 1.631 -2.325 1.00 85.00 183 ASN A N 1
ATOM 1405 C CA . ASN A 1 183 ? -2.643 1.892 -3.706 1.00 85.00 183 ASN A CA 1
ATOM 1406 C C . ASN A 1 183 ? -2.239 0.727 -4.636 1.00 85.00 183 ASN A C 1
ATOM 1408 O O . ASN A 1 183 ? -1.294 0.867 -5.414 1.00 85.00 183 ASN A O 1
ATOM 1412 N N . PRO A 1 184 ? -2.937 -0.423 -4.581 1.00 89.75 184 PRO A N 1
ATOM 1413 C CA . PRO A 1 184 ? -2.589 -1.625 -5.353 1.00 89.75 184 PRO A CA 1
ATOM 1414 C C . PRO A 1 184 ? -2.671 -1.475 -6.878 1.00 89.75 184 PRO A C 1
ATOM 1416 O O . PRO A 1 184 ? -2.152 -2.308 -7.609 1.00 89.75 184 PRO A O 1
ATOM 1419 N N . LEU A 1 185 ? -3.337 -0.434 -7.379 1.00 92.44 185 LEU A N 1
ATOM 1420 C CA . LEU A 1 185 ? -3.445 -0.176 -8.818 1.00 92.44 185 LEU A CA 1
ATOM 1421 C C . LEU A 1 185 ? -2.386 0.808 -9.329 1.00 92.44 185 LEU A C 1
ATOM 1423 O O . LEU A 1 185 ? -2.309 1.046 -10.532 1.00 92.44 185 LEU A O 1
ATOM 1427 N N . ASN A 1 186 ? -1.581 1.387 -8.433 1.00 92.25 186 ASN A N 1
ATOM 1428 C CA . ASN A 1 186 ? -0.593 2.413 -8.765 1.00 92.25 186 ASN A CA 1
ATOM 1429 C C . ASN A 1 186 ? 0.796 2.103 -8.189 1.00 92.25 186 ASN A C 1
ATOM 1431 O O . ASN A 1 186 ? 1.326 2.912 -7.419 1.00 92.25 186 ASN A O 1
ATOM 1435 N N . PRO A 1 187 ? 1.399 0.945 -8.520 1.00 93.12 187 PRO A N 1
ATOM 1436 C CA . PRO A 1 187 ? 2.772 0.673 -8.132 1.00 93.12 187 PRO A CA 1
ATOM 1437 C C . PRO A 1 187 ? 3.760 1.585 -8.872 1.00 93.12 187 PRO A C 1
ATOM 1439 O O . PRO A 1 187 ? 3.509 2.073 -9.978 1.00 93.12 187 PRO A O 1
ATOM 1442 N N . ILE A 1 188 ? 4.924 1.777 -8.264 1.00 93.50 188 ILE A N 1
ATOM 1443 C CA . ILE A 1 188 ? 6.079 2.434 -8.870 1.00 93.50 188 ILE A CA 1
ATOM 1444 C C . ILE A 1 188 ? 7.137 1.369 -9.134 1.00 93.50 188 ILE A C 1
ATOM 1446 O O . ILE A 1 188 ? 7.493 0.607 -8.234 1.00 93.50 188 ILE A O 1
ATOM 1450 N N . LEU A 1 189 ? 7.623 1.318 -10.368 1.00 96.75 189 LEU A N 1
ATOM 1451 C CA . LEU A 1 189 ? 8.671 0.412 -10.825 1.00 96.75 189 LEU A CA 1
ATOM 1452 C C . LEU A 1 189 ? 10.007 1.149 -10.776 1.00 96.75 189 LEU A C 1
ATOM 1454 O O . LEU A 1 189 ? 10.066 2.311 -11.175 1.00 96.75 189 LEU A O 1
ATOM 1458 N N . TYR A 1 190 ? 11.067 0.486 -10.329 1.00 97.31 190 TYR A N 1
ATOM 1459 C CA . TYR A 1 190 ? 12.406 1.060 -10.194 1.00 97.31 190 TYR A CA 1
ATOM 1460 C C . TYR A 1 190 ? 13.449 0.133 -10.803 1.00 97.31 190 TYR A C 1
ATOM 1462 O O . TYR A 1 190 ? 13.338 -1.088 -10.697 1.00 97.31 190 TYR A O 1
ATOM 1470 N N . TRP A 1 191 ? 14.489 0.710 -11.390 1.00 97.94 191 TRP A N 1
ATOM 1471 C CA . TRP A 1 191 ? 15.670 -0.006 -11.867 1.00 97.94 191 TRP A CA 1
ATOM 1472 C C . TRP A 1 191 ? 16.922 0.835 -11.612 1.00 97.94 191 TRP A C 1
ATOM 1474 O O . TRP A 1 191 ? 16.831 1.984 -11.194 1.00 97.94 191 TRP A O 1
ATOM 1484 N N . THR A 1 192 ? 18.092 0.256 -11.854 1.00 96.81 192 THR A N 1
ATOM 1485 C CA . THR A 1 192 ? 19.378 0.956 -11.871 1.00 96.81 192 THR A CA 1
ATOM 1486 C C . THR A 1 192 ? 19.966 0.877 -13.271 1.00 96.81 192 THR A C 1
ATOM 1488 O O . THR A 1 192 ? 20.109 -0.217 -13.816 1.00 96.81 192 THR A O 1
ATOM 1491 N N . PHE A 1 193 ? 20.290 2.024 -13.865 1.00 95.56 193 PHE A N 1
ATOM 1492 C CA . PHE A 1 193 ? 21.034 2.076 -15.126 1.00 95.56 193 PHE A CA 1
ATOM 1493 C C . PHE A 1 193 ? 22.527 1.863 -14.868 1.00 95.56 193 PHE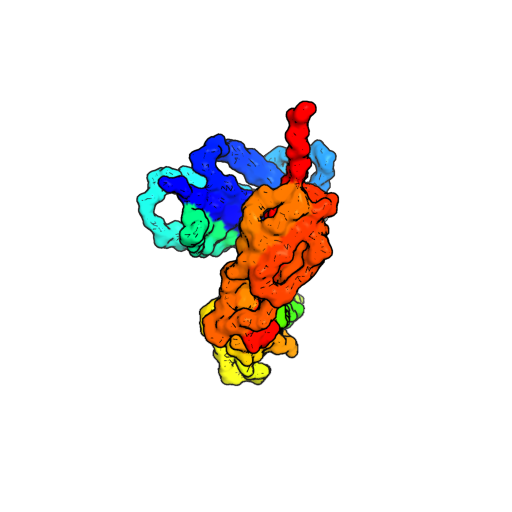 A C 1
ATOM 1495 O O . PHE A 1 193 ? 23.094 2.466 -13.957 1.00 95.56 193 PHE A O 1
ATOM 1502 N N . SER A 1 194 ? 23.170 1.046 -15.696 1.00 92.69 194 SER A N 1
ATOM 1503 C CA . SER A 1 194 ? 24.624 0.896 -15.720 1.00 92.69 194 SER A CA 1
ATOM 1504 C C . SER A 1 194 ? 25.121 0.754 -17.154 1.00 92.69 194 SER A C 1
ATOM 1506 O O . SER A 1 194 ? 24.470 0.105 -17.969 1.00 92.69 194 SER A O 1
ATOM 1508 N N . ASP A 1 195 ? 26.280 1.336 -17.442 1.00 92.50 195 ASP A N 1
ATOM 1509 C CA . ASP A 1 195 ? 26.972 1.211 -18.723 1.00 92.50 195 ASP A CA 1
ATOM 1510 C C . ASP A 1 195 ? 28.467 0.983 -18.466 1.00 92.50 195 ASP A C 1
ATOM 1512 O O . ASP A 1 195 ? 29.008 1.465 -17.466 1.00 92.50 195 ASP A O 1
ATOM 1516 N N . SER A 1 196 ? 29.117 0.188 -19.314 1.00 90.12 196 SER A N 1
ATOM 1517 C CA . SER A 1 196 ? 30.567 -0.028 -19.252 1.00 90.12 196 SER A CA 1
ATOM 1518 C C . SER A 1 196 ? 31.357 1.118 -19.867 1.00 90.12 196 SER A C 1
ATOM 1520 O O . SER A 1 196 ? 32.549 1.248 -19.587 1.00 90.12 196 SER A O 1
ATOM 1522 N N . ASP A 1 197 ? 30.714 1.924 -20.705 1.00 87.62 197 ASP A N 1
ATOM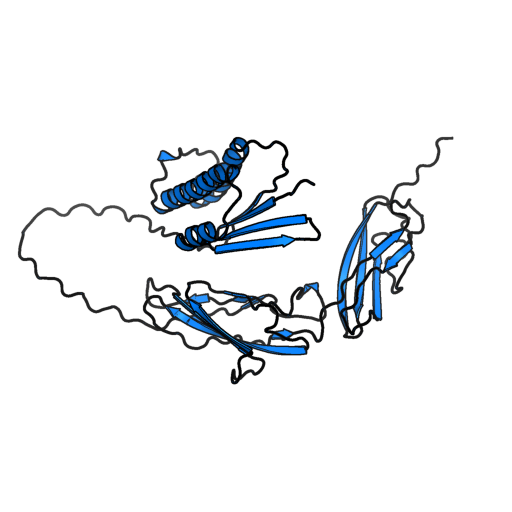 1523 C CA . ASP A 1 197 ? 31.349 3.051 -21.351 1.00 87.62 197 ASP A CA 1
ATOM 1524 C C . ASP A 1 197 ? 31.323 4.276 -20.443 1.00 87.62 197 ASP A C 1
ATOM 1526 O O . ASP A 1 197 ? 30.279 4.787 -20.029 1.00 87.62 197 ASP A O 1
ATOM 1530 N N . GLU A 1 198 ? 32.518 4.759 -20.109 1.00 74.56 198 GLU A N 1
ATOM 1531 C CA . GLU A 1 198 ? 32.667 5.917 -19.242 1.00 74.56 198 GLU A CA 1
ATOM 1532 C C . GLU A 1 198 ? 31.952 7.138 -19.844 1.00 74.56 198 GLU A C 1
ATOM 1534 O O . GLU A 1 198 ? 32.202 7.514 -20.990 1.00 74.56 198 GLU A O 1
ATOM 1539 N N . LYS A 1 199 ? 31.140 7.811 -19.013 1.00 79.62 199 LYS A N 1
ATOM 1540 C CA . LYS A 1 199 ? 30.349 9.030 -19.299 1.00 79.62 199 LYS A CA 1
ATOM 1541 C C . LYS A 1 199 ? 28.993 8.817 -19.968 1.00 79.62 199 LYS A C 1
ATOM 1543 O O . LYS A 1 199 ? 28.262 9.803 -20.082 1.00 79.62 199 LYS A O 1
ATOM 1548 N N . ASP A 1 200 ? 28.626 7.595 -20.346 1.00 86.25 200 ASP A N 1
ATOM 1549 C CA . ASP A 1 200 ? 27.277 7.364 -20.849 1.00 86.25 200 ASP A CA 1
ATOM 1550 C C . ASP A 1 200 ? 26.233 7.410 -19.735 1.00 86.25 200 ASP A C 1
ATOM 1552 O O . ASP A 1 200 ? 26.397 6.878 -18.635 1.00 86.25 200 ASP A O 1
ATOM 1556 N N . ILE A 1 201 ? 25.138 8.102 -20.038 1.00 89.69 201 ILE A N 1
ATOM 1557 C CA . ILE A 1 201 ? 23.988 8.261 -19.154 1.00 89.69 2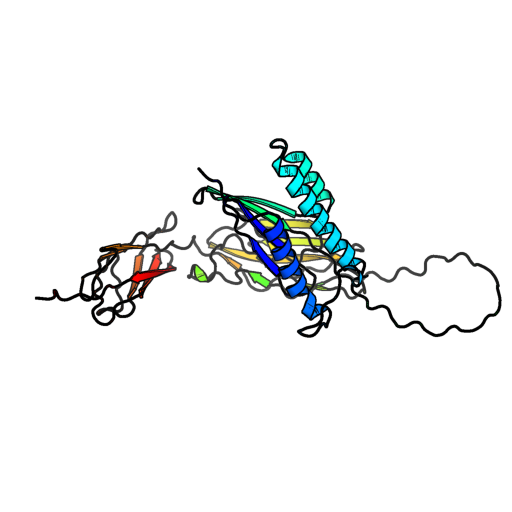01 ILE A CA 1
ATOM 1558 C C . ILE A 1 201 ? 22.746 7.695 -19.826 1.00 89.69 201 ILE A C 1
ATOM 1560 O O . ILE A 1 201 ? 22.652 7.641 -21.051 1.00 89.69 201 ILE A O 1
ATOM 1564 N N . GLN A 1 202 ? 21.746 7.337 -19.025 1.00 93.69 202 GLN A N 1
ATOM 1565 C CA . GLN A 1 202 ? 20.464 6.928 -19.579 1.00 93.69 202 GLN A CA 1
ATOM 1566 C C . GLN A 1 202 ? 19.817 8.087 -20.352 1.00 93.69 202 GLN A C 1
ATOM 1568 O O . GLN A 1 202 ? 19.640 9.182 -19.812 1.00 93.69 202 GLN A O 1
ATOM 1573 N N . SER A 1 203 ? 19.408 7.827 -21.592 1.00 93.25 203 SER A N 1
ATOM 1574 C CA . SER A 1 203 ? 18.720 8.797 -22.450 1.00 93.25 203 SER A CA 1
ATOM 1575 C C . SER A 1 203 ? 17.236 8.501 -22.627 1.00 93.25 203 SER A C 1
ATOM 1577 O O . SER A 1 203 ? 16.466 9.407 -22.951 1.00 93.25 203 SER A O 1
ATOM 1579 N N . LYS A 1 204 ? 16.829 7.239 -22.456 1.00 95.62 204 LYS A N 1
ATOM 1580 C CA . LYS A 1 204 ? 15.479 6.756 -22.751 1.00 95.62 204 LYS A CA 1
ATOM 1581 C C . LYS A 1 204 ? 15.238 5.386 -22.120 1.00 95.62 204 LYS A C 1
ATOM 1583 O O . LYS A 1 204 ? 16.176 4.626 -21.877 1.00 95.62 204 LYS A O 1
ATOM 1588 N N . TYR A 1 205 ? 13.972 5.052 -21.896 1.00 97.38 205 TYR A N 1
ATOM 1589 C CA . TYR A 1 205 ? 13.542 3.727 -21.465 1.00 97.38 205 TYR A CA 1
ATOM 1590 C C . TYR A 1 205 ? 12.198 3.320 -22.083 1.00 97.38 205 TYR A C 1
ATOM 1592 O O . TYR A 1 205 ? 11.403 4.157 -22.510 1.00 97.38 205 TYR A O 1
ATOM 1600 N N . LEU A 1 206 ? 11.950 2.011 -22.113 1.00 97.62 206 LEU A N 1
ATOM 1601 C CA . LEU A 1 206 ? 10.705 1.369 -22.523 1.00 97.62 206 LEU A CA 1
ATOM 1602 C C . LEU A 1 206 ? 10.291 0.396 -21.421 1.00 97.62 206 LEU A C 1
ATOM 1604 O O . LEU A 1 206 ? 11.016 -0.557 -21.128 1.00 97.62 206 LEU A O 1
ATOM 1608 N N . VAL A 1 207 ? 9.128 0.630 -20.822 1.00 98.25 207 VAL A N 1
ATOM 1609 C CA . VAL A 1 207 ? 8.533 -0.243 -19.806 1.00 98.25 207 VAL A CA 1
ATOM 1610 C C . VAL A 1 207 ? 7.401 -1.045 -20.425 1.00 98.25 207 VAL A C 1
ATOM 1612 O O . VAL A 1 207 ? 6.556 -0.490 -21.131 1.00 98.25 207 VAL A O 1
ATOM 1615 N N . GLN A 1 208 ? 7.365 -2.338 -20.107 1.00 98.19 208 GLN A N 1
ATOM 1616 C CA . GLN A 1 208 ? 6.212 -3.190 -20.355 1.00 98.19 208 GLN A CA 1
ATOM 1617 C C . GLN A 1 208 ? 5.671 -3.770 -19.052 1.00 98.19 208 GLN A C 1
ATOM 1619 O O . GLN A 1 208 ? 6.442 -4.268 -18.230 1.00 98.19 208 GLN A O 1
ATOM 1624 N N . VAL A 1 209 ? 4.349 -3.737 -18.898 1.00 98.06 209 VAL A N 1
ATOM 1625 C CA . VAL A 1 209 ? 3.606 -4.431 -17.838 1.00 98.06 209 VAL A CA 1
ATOM 1626 C C . VAL A 1 209 ? 2.540 -5.284 -18.506 1.00 98.06 209 VAL A C 1
ATOM 1628 O O . VAL A 1 209 ? 1.785 -4.783 -19.335 1.00 98.06 209 VAL A O 1
ATOM 1631 N N . ASP A 1 210 ? 2.489 -6.567 -18.172 1.00 97.81 210 ASP A N 1
ATOM 1632 C CA . ASP A 1 210 ? 1.622 -7.543 -18.833 1.00 97.81 210 ASP A CA 1
ATOM 1633 C C . ASP A 1 210 ? 0.997 -8.486 -17.794 1.00 97.81 210 ASP A C 1
ATOM 1635 O O . ASP A 1 210 ? 1.620 -8.815 -16.782 1.00 97.81 210 ASP A O 1
ATOM 1639 N N . ASN A 1 211 ? -0.243 -8.908 -18.033 1.00 96.00 211 ASN A N 1
ATOM 1640 C CA . ASN A 1 211 ? -0.929 -9.947 -17.263 1.00 96.00 211 ASN A CA 1
ATOM 1641 C C . ASN A 1 211 ? -0.545 -11.372 -17.715 1.00 96.00 211 ASN A C 1
ATOM 1643 O O . ASN A 1 211 ? -1.069 -12.360 -17.198 1.00 96.00 211 ASN A O 1
ATOM 1647 N N . ASN A 1 212 ? 0.393 -11.483 -18.656 1.00 95.25 212 ASN A N 1
ATOM 1648 C CA . ASN A 1 212 ? 1.034 -12.708 -19.087 1.00 95.25 212 ASN A CA 1
ATOM 1649 C C . ASN A 1 212 ? 2.559 -12.606 -18.945 1.00 95.25 212 ASN A C 1
ATOM 1651 O O . ASN A 1 212 ? 3.210 -11.684 -19.435 1.00 95.25 212 ASN A O 1
ATOM 1655 N N . LYS A 1 213 ? 3.163 -13.621 -18.322 1.00 95.31 213 LYS A N 1
ATOM 1656 C CA . LYS A 1 213 ? 4.611 -13.705 -18.078 1.00 95.31 213 LYS A CA 1
ATOM 1657 C C . LYS A 1 213 ? 5.463 -13.659 -19.357 1.00 95.31 213 LYS A C 1
ATOM 1659 O O . LYS A 1 213 ? 6.654 -13.362 -19.284 1.00 95.31 213 LYS A O 1
ATOM 1664 N N . ASN A 1 214 ? 4.895 -13.997 -20.515 1.00 94.69 214 ASN A N 1
ATOM 1665 C CA . ASN A 1 214 ? 5.608 -13.975 -21.797 1.00 94.69 214 ASN A CA 1
ATOM 1666 C C . ASN A 1 214 ? 5.625 -12.592 -22.480 1.00 94.69 214 ASN A C 1
ATOM 1668 O O . ASN A 1 214 ? 6.306 -12.448 -23.496 1.00 94.69 214 ASN A O 1
ATOM 1672 N N . PHE A 1 215 ? 4.921 -11.596 -21.931 1.00 96.81 215 PHE A N 1
ATOM 1673 C CA . PHE A 1 215 ? 4.793 -10.251 -22.494 1.00 96.81 215 PHE A CA 1
ATOM 1674 C C . PHE A 1 215 ? 4.183 -10.211 -23.912 1.00 96.81 215 PHE A C 1
ATOM 1676 O O . PHE A 1 215 ? 4.615 -9.414 -24.749 1.00 96.81 215 PHE A O 1
ATOM 1683 N N . SER A 1 216 ? 3.257 -11.126 -24.235 1.00 94.81 216 SER A N 1
ATOM 1684 C CA . SER A 1 216 ? 2.655 -11.229 -25.574 1.00 94.81 216 SER A CA 1
ATOM 1685 C C . SER A 1 216 ? 1.610 -10.158 -25.882 1.00 94.81 216 SER A C 1
ATOM 1687 O O . SER A 1 216 ? 1.287 -9.959 -27.052 1.00 94.81 216 SER A O 1
ATOM 1689 N N . SER A 1 217 ? 1.048 -9.516 -24.859 1.00 95.12 217 SER A N 1
ATOM 1690 C CA . SER A 1 217 ? -0.040 -8.542 -24.985 1.00 95.12 217 SER A CA 1
ATOM 1691 C C . SER A 1 217 ? 0.013 -7.534 -23.830 1.00 95.12 217 SER A C 1
ATOM 1693 O O . SER A 1 217 ? -0.847 -7.575 -22.952 1.00 95.12 217 SER A O 1
ATOM 1695 N N . PRO A 1 218 ? 1.023 -6.645 -23.799 1.00 96.44 218 PRO A N 1
ATOM 1696 C CA . PRO A 1 218 ? 1.235 -5.773 -22.652 1.00 96.44 218 PRO A CA 1
ATOM 1697 C C . PRO A 1 218 ? 0.062 -4.816 -22.426 1.00 96.44 218 PRO A C 1
ATOM 1699 O O . PRO A 1 218 ? -0.361 -4.109 -23.339 1.00 96.44 218 PRO A O 1
ATOM 1702 N N . GLU A 1 219 ? -0.404 -4.733 -21.180 1.00 95.88 219 GLU A N 1
ATOM 1703 C CA . GLU A 1 219 ? -1.387 -3.732 -20.735 1.00 95.88 219 GLU A CA 1
ATOM 1704 C C . GLU A 1 219 ? -0.769 -2.328 -20.673 1.00 95.88 219 GLU A C 1
ATOM 1706 O O . GLU A 1 219 ? -1.448 -1.302 -20.761 1.00 95.88 219 GLU A O 1
ATOM 1711 N N . ILE A 1 220 ? 0.554 -2.281 -20.516 1.00 96.50 220 ILE A N 1
ATOM 1712 C CA . ILE A 1 220 ? 1.360 -1.076 -20.636 1.00 96.50 220 ILE A CA 1
ATOM 1713 C C . ILE A 1 220 ? 2.525 -1.401 -21.552 1.00 96.50 220 ILE A C 1
ATOM 1715 O O . ILE A 1 220 ? 3.293 -2.316 -21.273 1.00 96.50 220 ILE A O 1
ATOM 1719 N N . GLU A 1 221 ? 2.700 -0.594 -22.590 1.00 96.88 221 GLU A N 1
ATOM 1720 C CA . GLU A 1 221 ? 3.935 -0.493 -23.354 1.00 96.88 221 GLU A CA 1
ATOM 1721 C C . GLU A 1 221 ? 4.230 0.989 -23.541 1.00 96.88 221 GLU A C 1
ATOM 1723 O O . GLU A 1 221 ? 3.555 1.687 -24.303 1.00 96.88 221 GLU A O 1
ATOM 1728 N N . LYS A 1 222 ? 5.176 1.504 -22.751 1.00 96.12 222 LYS A N 1
ATOM 1729 C CA . LYS A 1 222 ? 5.414 2.941 -22.677 1.00 96.12 222 LYS A CA 1
ATOM 1730 C C . LYS A 1 222 ? 6.882 3.283 -22.801 1.00 96.12 222 LYS A C 1
ATOM 1732 O O . LYS A 1 222 ? 7.713 2.874 -21.996 1.00 96.12 222 LYS A O 1
ATOM 1737 N N . GLU A 1 223 ? 7.150 4.075 -23.826 1.00 96.56 223 GLU A N 1
ATOM 1738 C CA . GLU A 1 223 ? 8.449 4.637 -24.117 1.00 96.56 223 GLU A CA 1
ATOM 1739 C C . GLU A 1 223 ? 8.534 6.079 -23.615 1.00 96.56 223 GLU A C 1
ATOM 1741 O O . GLU A 1 223 ? 7.648 6.898 -23.888 1.00 96.56 223 GLU A O 1
ATOM 1746 N N . ASN A 1 224 ? 9.616 6.392 -22.912 1.00 92.94 224 ASN A N 1
ATOM 1747 C CA . ASN A 1 224 ? 9.875 7.705 -22.350 1.00 92.94 224 ASN A CA 1
ATOM 1748 C C . ASN A 1 224 ? 11.330 8.097 -22.602 1.00 92.94 224 ASN A C 1
ATOM 1750 O O . ASN A 1 224 ? 12.252 7.335 -22.312 1.00 92.94 224 ASN A O 1
ATOM 1754 N N . SER A 1 225 ? 11.532 9.318 -23.087 1.00 93.75 225 SER A N 1
ATOM 1755 C CA . SER A 1 225 ? 12.853 9.938 -23.147 1.00 93.75 225 SER A CA 1
ATOM 1756 C C . SER A 1 225 ? 13.203 10.551 -21.792 1.00 93.75 225 SER A C 1
ATOM 1758 O O . SER A 1 225 ? 12.353 11.162 -21.144 1.00 93.75 225 SER A O 1
ATOM 1760 N N . GLY A 1 226 ? 14.453 10.405 -21.375 1.00 90.25 226 GLY A N 1
ATOM 1761 C CA . GLY A 1 226 ? 14.999 10.946 -20.138 1.00 90.25 226 GLY A CA 1
ATOM 1762 C C . GLY A 1 226 ? 15.847 9.944 -19.356 1.00 90.25 226 GLY A C 1
ATOM 1763 O O . GLY A 1 226 ? 15.935 8.753 -19.666 1.00 90.25 226 GLY A O 1
ATOM 1764 N N . SER A 1 227 ? 16.447 10.452 -18.286 1.00 90.12 227 SER A N 1
ATOM 1765 C CA . SER A 1 227 ? 17.347 9.710 -17.402 1.00 90.12 227 SER A CA 1
ATOM 1766 C C . SER A 1 227 ? 16.654 9.092 -16.182 1.00 90.12 227 SER A C 1
ATOM 1768 O O . SER A 1 227 ? 17.318 8.490 -15.340 1.00 90.12 227 SER A O 1
ATOM 1770 N N . SER A 1 228 ? 15.328 9.233 -16.056 1.00 91.94 228 SER A N 1
ATOM 1771 C CA . SER A 1 228 ? 14.573 8.701 -14.918 1.00 91.94 228 SER A CA 1
ATOM 1772 C C . SER A 1 228 ? 14.705 7.184 -14.828 1.00 91.94 228 SER A C 1
ATOM 1774 O O . SER A 1 228 ? 14.504 6.486 -15.816 1.00 91.94 228 SER A O 1
ATOM 1776 N N . GLN A 1 229 ? 14.979 6.674 -13.629 1.00 94.88 229 GLN A N 1
ATOM 1777 C CA . GLN A 1 229 ? 15.121 5.235 -13.366 1.00 94.88 229 GLN A CA 1
ATOM 1778 C C . GLN A 1 229 ? 13.914 4.660 -12.608 1.00 94.88 229 GLN A C 1
ATOM 1780 O O . GLN A 1 229 ? 14.024 3.742 -11.795 1.00 94.88 229 GLN A O 1
ATOM 1785 N N . ASN A 1 230 ? 12.750 5.278 -12.818 1.00 95.75 230 ASN A N 1
ATOM 1786 C CA . ASN A 1 230 ? 11.485 4.836 -12.260 1.00 95.75 230 ASN A CA 1
ATOM 1787 C C . ASN A 1 230 ? 10.329 5.087 -13.230 1.00 95.75 230 ASN A C 1
ATOM 1789 O O . ASN A 1 230 ? 10.407 5.954 -14.102 1.00 95.75 230 ASN A O 1
ATOM 1793 N N . PHE A 1 231 ? 9.250 4.331 -13.044 1.00 95.00 231 PHE A N 1
ATOM 1794 C CA . PHE A 1 231 ? 8.014 4.466 -13.800 1.00 95.00 231 PHE A CA 1
ATOM 1795 C C . PHE A 1 231 ? 6.807 4.322 -12.874 1.00 95.00 231 PHE A C 1
ATOM 1797 O O . PHE A 1 231 ? 6.677 3.329 -12.157 1.00 95.00 231 PHE A O 1
ATOM 1804 N N . VAL A 1 232 ? 5.915 5.312 -12.899 1.00 93.75 232 VAL A N 1
ATOM 1805 C CA . VAL A 1 232 ? 4.677 5.310 -12.110 1.00 93.75 232 VAL A CA 1
ATOM 1806 C C . VAL A 1 232 ? 3.557 4.699 -12.942 1.00 93.75 232 VAL A C 1
ATOM 1808 O O . VAL A 1 232 ? 3.184 5.247 -13.981 1.00 93.75 232 VAL A O 1
ATOM 1811 N N . VAL A 1 233 ? 2.987 3.593 -12.467 1.00 92.06 233 VAL A N 1
ATOM 1812 C CA . VAL A 1 233 ? 1.806 2.995 -13.090 1.00 92.06 233 VAL A CA 1
ATOM 1813 C C . VAL A 1 233 ? 0.572 3.820 -12.724 1.00 92.06 233 VAL A C 1
ATOM 1815 O O . VAL A 1 233 ? 0.228 3.989 -11.552 1.00 92.06 233 VAL A O 1
ATOM 1818 N N . MET A 1 234 ? -0.093 4.367 -13.738 1.00 83.62 234 MET A N 1
ATOM 1819 C CA . MET A 1 234 ? -1.259 5.234 -13.566 1.00 83.62 234 MET A CA 1
ATOM 1820 C C . MET A 1 234 ? -2.560 4.430 -13.440 1.00 83.62 234 MET A C 1
ATOM 1822 O O . MET A 1 234 ? -2.624 3.240 -13.745 1.00 83.62 234 MET A O 1
ATOM 1826 N N . ASN A 1 235 ? -3.609 5.088 -12.936 1.00 76.12 235 ASN A N 1
ATOM 1827 C CA . ASN A 1 235 ? -4.897 4.439 -12.712 1.00 76.12 235 ASN A CA 1
ATOM 1828 C C . ASN A 1 235 ? -5.548 4.033 -14.044 1.00 76.12 235 ASN A C 1
ATOM 1830 O O . ASN A 1 235 ? -5.473 4.770 -15.025 1.00 76.12 235 ASN A O 1
ATOM 1834 N N . GLY A 1 236 ? -6.212 2.878 -14.046 1.00 80.44 236 GLY A N 1
ATOM 1835 C CA . GLY A 1 236 ? -6.871 2.302 -15.219 1.00 80.44 236 GLY A CA 1
ATOM 1836 C C . GLY A 1 236 ? -6.011 1.329 -16.029 1.00 80.44 236 GLY A C 1
ATOM 1837 O O . GLY A 1 236 ? -6.545 0.685 -16.923 1.00 80.44 236 GLY A O 1
ATOM 1838 N N . ASN A 1 237 ? -4.718 1.179 -15.716 1.00 88.75 237 ASN A N 1
ATOM 1839 C CA . ASN A 1 237 ? -3.858 0.194 -16.382 1.00 88.75 237 ASN A CA 1
ATOM 1840 C C . ASN A 1 237 ? -3.851 -1.180 -15.699 1.00 88.75 237 ASN A C 1
ATOM 1842 O O . ASN A 1 237 ? -3.632 -2.188 -16.365 1.00 88.75 237 ASN A O 1
ATOM 1846 N N . LEU A 1 238 ? -4.071 -1.227 -14.382 1.00 93.56 238 LEU A N 1
ATOM 1847 C CA . LEU A 1 238 ? -4.148 -2.472 -13.617 1.00 93.56 238 LEU A CA 1
ATOM 1848 C C . LEU A 1 238 ? -5.571 -2.704 -13.112 1.00 93.56 238 LEU A C 1
ATOM 1850 O O . LEU A 1 238 ? -6.310 -1.755 -12.849 1.00 93.56 238 LEU A O 1
ATOM 1854 N N . SER A 1 239 ? -5.932 -3.973 -12.945 1.00 93.81 239 SER A N 1
ATOM 1855 C CA . SER A 1 239 ? -7.237 -4.410 -12.443 1.00 93.81 239 SER A CA 1
ATOM 1856 C C . SER A 1 239 ? -7.094 -5.281 -11.197 1.00 93.81 239 SER A C 1
ATOM 1858 O O . SER A 1 239 ? -6.116 -6.015 -11.047 1.00 93.81 239 SER A O 1
ATOM 1860 N N . TYR A 1 240 ? -8.089 -5.216 -10.310 1.00 93.19 240 TYR A N 1
ATOM 1861 C CA . TYR A 1 240 ? -8.176 -6.090 -9.139 1.00 93.19 240 TYR A CA 1
ATOM 1862 C C . TYR A 1 240 ? -8.275 -7.570 -9.534 1.00 93.19 240 TYR A C 1
ATOM 1864 O O . TYR A 1 240 ? -8.827 -7.908 -10.578 1.00 93.19 240 TYR A O 1
ATOM 1872 N N . GLY A 1 241 ? -7.729 -8.451 -8.693 1.00 92.19 241 GLY A N 1
ATOM 1873 C CA . GLY A 1 241 ? -7.736 -9.905 -8.886 1.00 92.19 241 GLY A CA 1
ATOM 1874 C C . GLY A 1 241 ? -6.780 -10.414 -9.967 1.00 92.19 241 GLY A C 1
ATOM 1875 O O . GLY A 1 241 ? -6.716 -11.619 -10.201 1.00 92.19 241 GLY A O 1
ATOM 1876 N N . GLN A 1 242 ? -6.022 -9.522 -10.607 1.00 94.56 242 GLN A N 1
ATOM 1877 C CA . GLN A 1 242 ? -5.082 -9.868 -11.666 1.00 94.56 242 GLN A CA 1
ATOM 1878 C C . GLN A 1 242 ? -3.649 -10.002 -11.141 1.00 94.56 242 GLN A C 1
ATOM 1880 O O . GLN A 1 242 ? -3.265 -9.437 -10.115 1.00 94.56 242 GLN A O 1
ATOM 1885 N N . THR A 1 243 ? -2.841 -10.758 -11.882 1.00 95.50 243 THR A N 1
ATOM 1886 C CA . THR A 1 243 ? -1.398 -10.887 -11.655 1.00 95.50 243 THR A CA 1
ATOM 1887 C C . THR A 1 243 ? -0.648 -10.274 -12.825 1.00 95.50 243 THR A C 1
ATOM 1889 O O . THR A 1 243 ? -1.015 -10.521 -13.970 1.00 95.50 243 THR A O 1
ATOM 1892 N N . TYR A 1 244 ? 0.403 -9.511 -12.535 1.00 96.00 244 TYR A N 1
ATOM 1893 C CA . TYR A 1 244 ? 1.200 -8.803 -13.529 1.00 96.00 244 TYR A CA 1
ATOM 1894 C C . TYR A 1 244 ? 2.686 -9.143 -13.438 1.00 96.00 244 TYR A C 1
ATOM 1896 O O . TYR A 1 244 ? 3.229 -9.413 -12.366 1.00 96.00 244 TYR A O 1
ATOM 1904 N N . TRP A 1 245 ? 3.358 -9.060 -14.579 1.00 97.12 245 TRP A N 1
ATOM 1905 C CA . TRP A 1 245 ? 4.808 -9.078 -14.718 1.00 97.12 245 TRP A CA 1
ATOM 1906 C C . TRP A 1 245 ? 5.243 -7.803 -15.413 1.00 97.12 245 TRP A C 1
ATOM 1908 O O . TRP A 1 245 ? 4.512 -7.253 -16.235 1.00 97.12 245 TRP A O 1
ATOM 1918 N N . TRP A 1 246 ? 6.445 -7.334 -15.099 1.00 98.00 246 TRP A N 1
ATOM 1919 C CA . TRP A 1 246 ? 6.986 -6.153 -15.749 1.00 98.00 246 TRP A CA 1
ATOM 1920 C C . TRP A 1 246 ? 8.446 -6.338 -16.143 1.00 98.00 246 TRP A C 1
ATOM 1922 O O . TRP A 1 246 ? 9.195 -7.123 -15.549 1.00 98.00 246 TRP A O 1
ATOM 1932 N N . ARG A 1 247 ? 8.832 -5.619 -17.192 1.00 98.12 247 ARG A N 1
ATOM 1933 C CA . ARG A 1 247 ? 10.199 -5.561 -17.697 1.00 98.12 247 ARG A CA 1
ATOM 1934 C C . ARG A 1 247 ? 10.516 -4.171 -18.221 1.00 98.12 247 ARG A C 1
ATOM 1936 O O . ARG A 1 247 ? 9.617 -3.423 -18.606 1.00 98.12 247 ARG A O 1
ATOM 1943 N N . VAL A 1 248 ? 11.800 -3.843 -18.254 1.00 98.44 248 VAL A N 1
ATOM 1944 C CA . VAL A 1 248 ? 12.297 -2.562 -18.755 1.00 98.44 248 VAL A CA 1
ATOM 1945 C C . VAL A 1 248 ? 13.469 -2.772 -19.701 1.00 98.44 248 VAL A C 1
ATOM 1947 O O . VAL A 1 248 ? 14.264 -3.702 -19.548 1.00 98.44 248 VAL A O 1
ATOM 1950 N N . LYS A 1 249 ? 13.550 -1.902 -20.698 1.00 97.31 249 LYS A N 1
ATOM 1951 C CA . LYS A 1 249 ? 14.681 -1.747 -21.604 1.00 97.31 249 LYS A CA 1
ATOM 1952 C C . LYS A 1 249 ? 15.137 -0.294 -21.553 1.00 97.31 249 LYS A C 1
ATOM 1954 O O . LYS A 1 249 ? 14.295 0.599 -21.480 1.00 97.31 249 LYS A O 1
ATOM 1959 N N . VAL A 1 250 ? 16.442 -0.060 -21.576 1.00 97.69 250 VAL A N 1
ATOM 1960 C CA . VAL A 1 250 ? 17.043 1.274 -21.446 1.00 97.69 250 VAL A CA 1
ATOM 1961 C C . VAL A 1 250 ? 17.972 1.566 -22.619 1.00 97.69 250 VAL A C 1
ATOM 1963 O O . VAL A 1 250 ? 18.499 0.645 -23.245 1.00 97.69 250 VAL A O 1
ATOM 1966 N N . TRP A 1 251 ? 18.153 2.849 -22.914 1.00 96.75 251 TRP A N 1
ATOM 1967 C CA . TRP A 1 251 ? 19.100 3.340 -23.908 1.00 96.75 251 TRP A CA 1
ATOM 1968 C C . TRP A 1 251 ? 20.085 4.317 -23.274 1.00 96.75 251 TRP A C 1
ATOM 1970 O O . TRP A 1 251 ? 19.716 5.079 -22.374 1.00 96.75 251 TRP A O 1
ATOM 1980 N N . ASP A 1 252 ? 21.315 4.308 -23.776 1.00 94.75 252 ASP A N 1
ATOM 1981 C CA . ASP A 1 252 ? 22.374 5.249 -23.415 1.00 94.75 252 ASP A CA 1
ATOM 1982 C C . ASP A 1 252 ? 22.283 6.557 -24.235 1.00 94.75 252 ASP A C 1
ATOM 1984 O O . ASP A 1 252 ? 21.464 6.698 -25.154 1.00 94.75 252 ASP A O 1
ATOM 1988 N N . SER A 1 253 ? 23.121 7.540 -23.908 1.00 92.00 253 SER A N 1
ATOM 1989 C CA . SER A 1 253 ? 23.227 8.843 -24.583 1.00 92.00 253 SER A CA 1
ATOM 1990 C C . SER A 1 253 ? 23.682 8.784 -26.041 1.00 92.00 253 SER A C 1
ATOM 1992 O O . SER A 1 253 ? 23.432 9.730 -26.791 1.00 92.00 253 SER A O 1
ATOM 1994 N N . ARG A 1 254 ? 24.333 7.698 -26.455 1.00 90.12 254 ARG A N 1
ATOM 1995 C CA . ARG A 1 254 ? 24.843 7.458 -27.812 1.00 90.12 254 ARG A CA 1
ATOM 1996 C C . ARG A 1 254 ? 23.916 6.552 -28.638 1.00 90.12 254 ARG A C 1
ATOM 1998 O O . ARG A 1 254 ? 24.186 6.310 -29.814 1.00 90.12 254 ARG A O 1
ATOM 2005 N N . GLY A 1 255 ? 22.782 6.136 -28.069 1.00 89.50 255 GLY A N 1
ATOM 2006 C CA . GLY A 1 255 ? 21.722 5.367 -28.717 1.00 89.50 255 GLY A CA 1
ATOM 2007 C C . GLY A 1 255 ? 21.864 3.846 -28.613 1.00 89.50 255 GLY A C 1
ATOM 2008 O O . GLY A 1 255 ? 21.070 3.137 -29.239 1.00 89.50 255 GLY A O 1
ATOM 2009 N N . GLY A 1 256 ? 22.826 3.325 -27.849 1.00 92.62 256 GLY A N 1
ATOM 2010 C CA . GLY A 1 256 ? 22.925 1.893 -27.566 1.00 92.62 256 GLY A CA 1
ATOM 2011 C C . GLY A 1 256 ? 21.761 1.426 -26.700 1.00 92.62 256 GLY A C 1
ATOM 2012 O O . GLY A 1 256 ? 21.214 2.173 -25.893 1.00 92.62 256 GLY A O 1
ATOM 2013 N N . GLN A 1 257 ? 21.323 0.190 -26.930 1.00 96.12 257 GLN A N 1
ATOM 2014 C CA . GLN A 1 257 ? 20.084 -0.361 -26.384 1.00 96.12 257 GLN A CA 1
ATOM 2015 C C . GLN A 1 257 ? 20.370 -1.605 -25.548 1.00 96.12 257 GLN A C 1
ATOM 2017 O O . GLN A 1 257 ? 20.963 -2.552 -26.061 1.00 96.12 257 GLN A O 1
ATOM 2022 N N . SER A 1 258 ? 19.838 -1.665 -24.329 1.00 97.06 258 SER A N 1
ATOM 2023 C CA . SER A 1 258 ? 19.951 -2.849 -23.477 1.00 97.06 258 SER A CA 1
ATOM 2024 C C . SER A 1 258 ? 19.120 -4.043 -23.971 1.00 97.06 258 SER A C 1
ATOM 2026 O O . SER A 1 258 ? 18.124 -3.913 -24.697 1.00 97.06 258 SER A O 1
ATOM 2028 N N . ASP A 1 259 ? 19.460 -5.229 -23.468 1.00 97.00 259 ASP A N 1
ATOM 2029 C CA . ASP A 1 259 ? 18.508 -6.337 -23.382 1.00 97.00 259 ASP A CA 1
ATOM 2030 C C . ASP A 1 259 ? 17.372 -6.015 -22.395 1.00 97.00 259 ASP A C 1
ATOM 2032 O O . ASP A 1 259 ? 17.427 -5.046 -21.630 1.00 97.00 259 ASP A O 1
ATOM 2036 N N . TRP A 1 260 ? 16.312 -6.826 -22.409 1.00 97.88 260 TRP A N 1
ATOM 2037 C CA . TRP A 1 260 ? 15.231 -6.709 -21.430 1.00 97.88 260 TRP A CA 1
ATOM 2038 C C . TRP A 1 260 ? 15.702 -7.128 -20.036 1.00 97.88 260 TRP A C 1
ATOM 2040 O O . TRP A 1 260 ? 16.111 -8.271 -19.835 1.00 97.88 260 TRP A O 1
ATOM 2050 N N . ALA A 1 261 ? 15.534 -6.246 -19.055 1.00 98.00 261 ALA A N 1
ATOM 2051 C CA . ALA A 1 261 ? 15.611 -6.604 -17.647 1.00 98.00 261 ALA A CA 1
ATOM 2052 C C . ALA A 1 261 ? 14.209 -6.950 -17.135 1.00 98.00 261 ALA A C 1
ATOM 2054 O O . ALA A 1 261 ? 13.280 -6.150 -17.262 1.00 98.00 261 ALA A O 1
ATOM 2055 N N . VAL A 1 262 ? 14.042 -8.152 -16.582 1.00 97.56 262 VAL A N 1
ATOM 2056 C CA . VAL A 1 262 ? 12.741 -8.682 -16.146 1.00 97.56 262 VAL A CA 1
ATOM 2057 C C . VAL A 1 262 ? 12.682 -8.725 -14.626 1.00 97.56 262 VAL A C 1
ATOM 2059 O O . VAL A 1 262 ? 13.561 -9.306 -13.986 1.00 97.56 262 VAL A O 1
ATOM 2062 N N . TYR A 1 263 ? 11.622 -8.169 -14.041 1.00 96.62 263 TYR A N 1
ATOM 2063 C CA . TYR A 1 263 ? 11.351 -8.357 -12.622 1.00 96.62 263 TYR A CA 1
ATOM 2064 C C . TYR A 1 263 ? 10.768 -9.752 -12.394 1.00 96.62 263 TYR A C 1
ATOM 2066 O O . TYR A 1 263 ? 9.730 -10.120 -12.943 1.00 96.62 263 TYR A O 1
ATOM 2074 N N . LEU A 1 264 ? 11.473 -10.564 -11.610 1.00 93.19 264 LEU A N 1
ATOM 2075 C CA . LEU A 1 264 ? 11.214 -12.005 -11.548 1.00 93.19 264 LEU A CA 1
ATOM 2076 C C . LEU A 1 264 ? 10.007 -12.383 -10.681 1.00 93.19 264 LEU A C 1
ATOM 2078 O O . LEU A 1 264 ? 9.487 -13.494 -10.818 1.00 93.19 264 LEU A O 1
ATOM 2082 N N . LYS A 1 265 ? 9.565 -11.491 -9.789 1.00 93.31 265 LYS A N 1
ATOM 2083 C CA . LYS A 1 265 ? 8.424 -11.741 -8.904 1.00 93.31 265 LYS A CA 1
ATOM 2084 C C . LYS A 1 265 ? 7.125 -11.244 -9.552 1.00 93.31 265 LYS A C 1
ATOM 2086 O O . LYS A 1 265 ? 7.102 -10.120 -10.048 1.00 93.31 265 LYS A O 1
ATOM 2091 N N . PRO A 1 266 ? 6.045 -12.043 -9.548 1.00 94.12 266 PRO A N 1
ATOM 2092 C CA . PRO A 1 266 ? 4.741 -11.564 -9.989 1.00 94.12 266 PRO A CA 1
ATOM 2093 C C . PRO A 1 266 ? 4.208 -10.489 -9.035 1.00 94.12 266 PRO A C 1
ATOM 2095 O O . PRO A 1 266 ? 4.340 -10.615 -7.817 1.00 94.12 266 PRO A O 1
ATOM 2098 N N . TYR A 1 267 ? 3.557 -9.468 -9.583 1.00 94.50 267 TYR A N 1
ATOM 2099 C CA . TYR A 1 267 ? 2.771 -8.509 -8.820 1.00 94.50 267 TYR A CA 1
ATOM 2100 C C . TYR A 1 267 ? 1.322 -8.979 -8.746 1.00 94.50 267 TYR A C 1
ATOM 2102 O O . TYR A 1 267 ? 0.633 -9.023 -9.763 1.00 94.50 267 TYR A O 1
ATOM 2110 N N . ILE A 1 268 ? 0.860 -9.346 -7.555 1.00 93.25 268 ILE A N 1
ATOM 2111 C CA . ILE A 1 268 ? -0.508 -9.823 -7.343 1.00 93.25 268 ILE A CA 1
ATOM 2112 C C . ILE A 1 268 ? -1.341 -8.658 -6.817 1.00 93.25 268 ILE A C 1
ATOM 2114 O O . ILE A 1 268 ? -1.102 -8.169 -5.711 1.00 93.25 268 ILE A O 1
ATOM 2118 N N . VAL A 1 269 ? -2.321 -8.221 -7.604 1.00 93.12 269 VAL A N 1
ATOM 2119 C CA . VAL A 1 269 ? -3.276 -7.194 -7.186 1.00 93.12 269 VAL A CA 1
ATOM 2120 C C . VAL A 1 269 ? -4.368 -7.868 -6.342 1.00 93.12 269 VAL A C 1
ATOM 2122 O O . VAL A 1 269 ? -4.900 -8.898 -6.766 1.00 93.12 269 VAL A O 1
ATOM 2125 N N . PRO A 1 270 ? -4.738 -7.322 -5.166 1.00 92.75 270 PRO A N 1
ATOM 2126 C CA . PRO A 1 270 ? -5.828 -7.855 -4.350 1.00 92.75 270 PRO A CA 1
ATOM 2127 C C . PRO A 1 270 ? -7.128 -8.005 -5.146 1.00 92.75 270 PRO A C 1
ATOM 2129 O O . PRO A 1 270 ? -7.337 -7.320 -6.143 1.00 92.75 270 PRO A O 1
ATOM 2132 N N . ILE A 1 271 ? -8.030 -8.879 -4.700 1.00 92.50 271 ILE A N 1
ATOM 2133 C CA . ILE A 1 271 ? -9.292 -9.155 -5.411 1.00 92.50 271 ILE A CA 1
ATOM 2134 C C . ILE A 1 271 ? -10.275 -7.966 -5.414 1.00 92.50 271 ILE A C 1
ATOM 2136 O O . ILE A 1 271 ? -11.186 -7.917 -6.234 1.00 92.50 271 ILE A O 1
ATOM 2140 N N . SER A 1 272 ? -10.078 -6.992 -4.525 1.00 92.88 272 SER A N 1
ATOM 2141 C CA . SER A 1 272 ? -10.828 -5.736 -4.443 1.00 92.88 272 SER A CA 1
ATOM 2142 C C . SER A 1 272 ? -10.004 -4.672 -3.712 1.00 92.88 272 SER A C 1
ATOM 2144 O O . SER A 1 272 ? -8.910 -4.961 -3.222 1.00 92.88 272 SER A O 1
ATOM 2146 N N . ALA A 1 273 ? -10.506 -3.438 -3.598 1.00 91.81 273 ALA A N 1
ATOM 2147 C CA . ALA A 1 273 ? -9.869 -2.473 -2.704 1.00 91.81 273 ALA A CA 1
ATOM 2148 C C . ALA A 1 273 ? -10.039 -2.891 -1.236 1.00 91.81 273 ALA A C 1
ATOM 2150 O O . ALA A 1 273 ? -10.978 -3.607 -0.884 1.00 91.81 273 ALA A O 1
ATOM 2151 N N . TYR A 1 274 ? -9.139 -2.404 -0.382 1.00 93.38 274 TYR A N 1
ATOM 2152 C CA . TYR A 1 274 ? -9.208 -2.641 1.056 1.00 93.38 274 TYR A CA 1
ATOM 2153 C C . TYR A 1 274 ? -10.379 -1.884 1.696 1.00 93.38 274 TYR A C 1
ATOM 2155 O O . TYR A 1 274 ? -10.696 -0.767 1.266 1.00 93.38 274 TYR A O 1
ATOM 2163 N N . PRO A 1 275 ? -10.985 -2.432 2.764 1.00 95.44 275 PRO A N 1
ATOM 2164 C CA . PRO A 1 275 ? -11.980 -1.702 3.531 1.00 95.44 275 PRO A CA 1
ATOM 2165 C C . PRO A 1 275 ? -11.326 -0.517 4.255 1.00 95.44 275 PRO A C 1
ATOM 2167 O O . PRO A 1 275 ? -10.144 -0.548 4.607 1.00 95.44 275 PRO A O 1
ATOM 2170 N N . LYS A 1 276 ? -12.101 0.540 4.491 1.00 95.56 276 LYS A N 1
ATOM 2171 C CA . LYS A 1 276 ? -11.646 1.768 5.141 1.00 95.56 276 LYS A CA 1
ATOM 2172 C C . LYS A 1 276 ? -12.181 1.841 6.577 1.00 95.56 276 LYS A C 1
ATOM 2174 O O . LYS A 1 276 ? -13.347 2.201 6.749 1.00 95.56 276 LYS A O 1
ATOM 2179 N N . PRO A 1 277 ? -11.357 1.530 7.591 1.00 96.75 277 PRO A N 1
ATOM 2180 C CA . PRO A 1 277 ? -11.765 1.580 8.982 1.00 96.75 277 PRO A CA 1
ATOM 2181 C C . PRO A 1 277 ? -11.921 3.018 9.441 1.00 96.75 277 PRO A C 1
ATOM 2183 O O . PRO A 1 277 ? -11.080 3.878 9.162 1.00 96.75 277 PRO A O 1
ATOM 2186 N N . ASP A 1 278 ? -13.000 3.264 10.163 1.00 98.06 278 ASP A N 1
ATOM 2187 C CA . ASP A 1 278 ? -13.252 4.522 10.843 1.00 98.06 278 ASP A CA 1
ATOM 2188 C C . ASP A 1 278 ? -14.171 4.266 12.037 1.00 98.06 278 ASP A C 1
ATOM 2190 O O . ASP A 1 278 ? -14.907 3.282 12.062 1.00 98.06 278 ASP A O 1
ATOM 2194 N N . PHE A 1 279 ? -14.109 5.133 13.040 1.00 98.50 279 PHE A N 1
ATOM 2195 C CA . PHE A 1 279 ? -14.986 5.027 14.201 1.00 98.50 279 PHE A CA 1
ATOM 2196 C C . PHE A 1 279 ? -15.099 6.324 14.989 1.00 98.50 279 PHE A C 1
ATOM 2198 O O . PHE A 1 279 ? -14.187 7.162 14.991 1.00 98.50 279 PHE A O 1
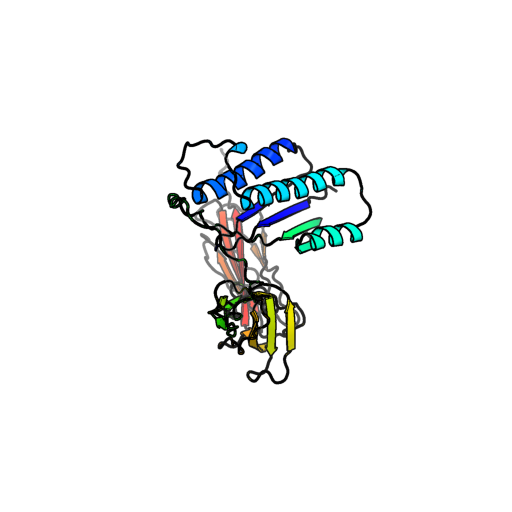ATOM 2205 N N . SER A 1 280 ? -16.178 6.434 15.744 1.00 98.06 280 SER A N 1
ATOM 2206 C CA . SER A 1 280 ? -16.432 7.488 16.718 1.00 98.06 280 SER A CA 1
ATOM 2207 C C . SER A 1 280 ? -16.708 6.886 18.096 1.00 98.06 280 SER A C 1
ATOM 2209 O O . SER A 1 280 ? -16.751 5.664 18.272 1.00 98.06 280 SER A O 1
ATOM 2211 N N . TRP A 1 281 ? -16.795 7.740 19.113 1.00 98.00 281 TRP A N 1
ATOM 2212 C CA . TRP A 1 281 ? -17.132 7.311 20.463 1.00 98.00 281 TRP A CA 1
ATOM 2213 C C . TRP A 1 281 ? -17.873 8.392 21.232 1.00 98.00 281 TRP A C 1
ATOM 2215 O O . TRP A 1 281 ? -17.667 9.587 21.006 1.00 98.00 281 TRP A O 1
ATOM 2225 N N . GLU A 1 282 ? -18.675 7.959 22.196 1.00 96.69 282 GLU A N 1
ATOM 2226 C CA . GLU A 1 282 ? -19.354 8.828 23.146 1.00 96.69 282 GLU A CA 1
ATOM 2227 C C . GLU A 1 282 ? -19.208 8.294 24.579 1.00 96.69 282 GLU A C 1
ATOM 2229 O O . GLU A 1 282 ? -19.286 7.082 24.791 1.00 96.69 282 GLU A O 1
ATOM 2234 N N . PRO A 1 283 ? -18.990 9.178 25.571 1.00 96.75 283 PRO A N 1
ATOM 2235 C CA . PRO A 1 283 ? -18.816 10.629 25.436 1.00 96.75 283 PRO A CA 1
ATOM 2236 C C . PRO A 1 283 ? -17.427 11.013 24.886 1.00 96.75 283 PRO A C 1
ATOM 2238 O O . PRO A 1 283 ? -16.444 10.305 25.076 1.00 96.75 283 PRO A O 1
ATOM 2241 N N . LEU A 1 284 ? -17.310 12.186 24.245 1.00 92.88 284 LEU A N 1
ATOM 2242 C CA . LEU A 1 284 ? -16.039 12.680 23.668 1.00 92.88 284 LEU A CA 1
ATOM 2243 C C . LEU A 1 284 ? -14.967 13.036 24.716 1.00 92.88 284 LEU A C 1
ATOM 2245 O O . LEU A 1 284 ? -13.806 13.271 24.384 1.00 92.88 284 LEU A O 1
ATOM 2249 N N . SER A 1 285 ? -15.355 13.150 25.984 1.00 91.31 285 SER A N 1
ATOM 2250 C CA . SER A 1 285 ? -14.479 13.505 27.103 1.00 91.31 285 SER A CA 1
ATOM 2251 C C . SER A 1 285 ? -14.830 12.670 28.335 1.00 91.31 285 SER A C 1
ATOM 2253 O O . SER A 1 285 ? -15.308 13.238 29.320 1.00 91.31 285 SER A O 1
ATOM 2255 N N . PRO A 1 286 ? -14.622 11.346 28.273 1.00 95.00 286 PRO A N 1
ATOM 2256 C CA . PRO A 1 286 ? -15.044 10.431 29.323 1.00 95.00 286 PRO A CA 1
ATOM 2257 C C . PRO A 1 286 ? -14.215 10.616 30.594 1.00 95.00 286 PRO A C 1
ATOM 2259 O O . PRO A 1 286 ? -13.028 10.964 30.551 1.00 95.00 286 PRO A O 1
ATOM 2262 N N . PHE A 1 287 ? -14.834 10.360 31.737 1.00 94.50 287 PHE A N 1
ATOM 2263 C CA . PHE A 1 287 ? -14.163 10.282 33.026 1.00 94.50 287 PHE A CA 1
ATOM 2264 C C . PHE A 1 287 ? -13.687 8.858 33.328 1.00 94.50 287 PHE A C 1
ATOM 2266 O O . PHE A 1 287 ? -14.144 7.875 32.749 1.00 94.50 287 PHE A O 1
ATOM 2273 N N . LEU A 1 288 ? -12.749 8.739 34.267 1.00 94.88 288 LEU A N 1
ATOM 2274 C CA . LEU A 1 288 ? -12.339 7.448 34.811 1.00 94.88 288 LEU A CA 1
ATOM 2275 C C . LEU A 1 288 ? -13.548 6.659 35.326 1.00 94.88 288 LEU A C 1
ATOM 2277 O O . LEU A 1 288 ? -14.327 7.168 36.132 1.00 94.88 288 LEU A O 1
ATOM 2281 N N . GLY A 1 289 ? -13.646 5.403 34.895 1.00 93.06 289 GLY A N 1
ATOM 2282 C CA . GLY A 1 289 ? -14.727 4.487 35.255 1.00 93.06 289 GLY A CA 1
ATOM 2283 C C . GLY A 1 289 ? -16.041 4.708 34.499 1.00 93.06 289 GLY A C 1
ATOM 2284 O O . GLY A 1 289 ? -16.979 3.956 34.739 1.00 93.06 289 GLY A O 1
ATOM 2285 N N . GLU A 1 290 ? -16.118 5.692 33.600 1.00 95.00 290 GLU A N 1
ATOM 2286 C CA . GLU A 1 290 ? -17.286 5.910 32.743 1.00 95.00 290 GLU A CA 1
ATOM 2287 C C . GLU A 1 290 ? -17.314 4.907 31.579 1.00 95.00 290 GLU A C 1
ATOM 2289 O O . GLU A 1 290 ? -16.268 4.492 31.067 1.00 95.00 290 GLU A O 1
ATOM 2294 N N . GLU A 1 291 ? -18.520 4.514 31.167 1.00 96.62 291 GLU A N 1
ATOM 2295 C CA . GLU A 1 291 ? -18.732 3.708 29.966 1.00 96.62 291 GLU A CA 1
ATOM 2296 C C . GLU A 1 291 ? -18.538 4.567 28.715 1.00 96.62 291 GLU A C 1
ATOM 2298 O O . GLU A 1 291 ? -19.141 5.629 28.567 1.00 96.62 291 GLU A O 1
ATOM 2303 N N . VAL A 1 292 ? -17.695 4.089 27.802 1.00 97.56 292 VAL A N 1
ATOM 2304 C CA . VAL A 1 292 ? -17.455 4.709 26.499 1.00 97.56 292 VAL A CA 1
ATOM 2305 C C . VAL A 1 292 ? -18.025 3.795 25.425 1.00 97.56 292 VAL A C 1
ATOM 2307 O O . VAL A 1 292 ? -17.523 2.687 25.216 1.00 97.56 292 VAL A O 1
ATOM 2310 N N . GLN A 1 293 ? -19.071 4.254 24.744 1.00 98.25 293 GLN A N 1
ATOM 2311 C CA . GLN A 1 293 ? -19.655 3.576 23.593 1.00 98.25 293 GLN A CA 1
ATOM 2312 C C . GLN A 1 293 ? -18.834 3.913 22.349 1.00 98.25 293 GLN A C 1
ATOM 2314 O O . GLN A 1 293 ? -18.723 5.080 21.983 1.00 98.25 293 GLN A O 1
ATOM 2319 N N . PHE A 1 294 ? -18.297 2.897 21.679 1.00 98.31 294 PHE A N 1
ATOM 2320 C CA . PHE A 1 294 ? -17.656 3.036 20.373 1.00 98.31 294 PHE A CA 1
ATOM 2321 C C . PHE A 1 294 ? -18.645 2.677 19.268 1.00 98.31 294 PHE A C 1
ATOM 2323 O O . PHE A 1 294 ? -19.440 1.745 19.417 1.00 98.31 294 PHE A O 1
ATOM 2330 N N . ILE A 1 295 ? -18.597 3.435 18.177 1.00 98.44 295 ILE A N 1
ATOM 2331 C CA . ILE A 1 295 ? -19.490 3.296 17.029 1.00 98.44 295 ILE A CA 1
ATOM 2332 C C . ILE A 1 295 ? -18.630 3.083 15.787 1.00 98.44 295 ILE A C 1
ATOM 2334 O O . ILE A 1 295 ? -17.721 3.872 15.519 1.00 98.44 295 ILE A O 1
ATOM 2338 N N . ASP A 1 296 ? -18.902 2.010 15.050 1.00 98.50 296 ASP A N 1
ATOM 2339 C CA . ASP A 1 296 ? -18.256 1.739 13.771 1.00 98.50 296 ASP A CA 1
ATOM 2340 C C . ASP A 1 296 ? -18.748 2.717 12.695 1.00 98.50 296 ASP A C 1
ATOM 2342 O O . ASP A 1 296 ? -19.937 2.787 12.393 1.00 98.50 296 ASP A O 1
ATOM 2346 N N . ASP A 1 297 ? -17.817 3.452 12.086 1.00 98.19 297 ASP A N 1
ATOM 2347 C CA . ASP A 1 297 ? -18.079 4.365 10.961 1.00 98.19 297 ASP A CA 1
ATOM 2348 C C . ASP A 1 297 ? -17.431 3.863 9.658 1.00 98.19 297 ASP A C 1
ATOM 2350 O O . ASP A 1 297 ? -17.407 4.556 8.627 1.00 98.19 297 ASP A O 1
ATOM 2354 N N . SER A 1 298 ? -16.901 2.641 9.703 1.00 97.94 298 SER A N 1
ATOM 2355 C CA . SER A 1 298 ? -16.135 2.019 8.640 1.00 97.94 298 SER A CA 1
ATOM 2356 C C . SER A 1 298 ? -16.906 1.906 7.327 1.00 97.94 298 SER A C 1
ATOM 2358 O O . SER A 1 298 ? -18.140 1.873 7.265 1.00 97.94 298 SER A O 1
ATOM 2360 N N . LYS A 1 299 ? -16.155 1.839 6.226 1.00 95.94 299 LYS A N 1
ATOM 2361 C CA . LYS A 1 299 ? -16.695 1.651 4.875 1.00 95.94 299 LYS A CA 1
ATOM 2362 C C . LYS A 1 299 ? -16.072 0.428 4.224 1.00 95.94 299 LYS A C 1
ATOM 2364 O O . LYS A 1 299 ? -14.854 0.347 4.085 1.00 95.94 299 LYS A O 1
ATOM 2369 N N . ALA A 1 300 ? -16.920 -0.502 3.795 1.00 95.06 300 ALA A N 1
ATOM 2370 C CA . ALA A 1 300 ? -16.520 -1.552 2.869 1.00 95.06 300 ALA A CA 1
ATOM 2371 C C . ALA A 1 300 ? -16.218 -0.956 1.484 1.00 95.06 300 ALA A C 1
ATOM 2373 O O . ALA A 1 300 ? -16.658 0.153 1.161 1.00 95.06 300 ALA A O 1
ATOM 2374 N N . TYR A 1 301 ? -15.478 -1.700 0.670 1.00 92.12 301 TYR A N 1
ATOM 2375 C CA . TYR A 1 301 ? -15.358 -1.392 -0.748 1.00 92.12 301 TYR A CA 1
ATOM 2376 C C . TYR A 1 301 ? -16.662 -1.752 -1.481 1.00 92.12 301 TYR A C 1
ATOM 2378 O O . TYR A 1 301 ? -17.465 -2.547 -0.993 1.00 92.12 301 TYR A O 1
ATOM 2386 N N . GLU A 1 302 ? -16.898 -1.152 -2.648 1.00 90.44 302 GLU A N 1
ATOM 2387 C CA . GLU A 1 302 ? -18.093 -1.440 -3.441 1.00 90.44 302 GLU A CA 1
ATOM 2388 C C . GLU A 1 302 ? -18.177 -2.937 -3.777 1.00 90.44 302 GLU A C 1
ATOM 2390 O O . GLU A 1 302 ? -17.213 -3.549 -4.232 1.00 90.44 302 GLU A O 1
ATOM 2395 N N . GLY A 1 303 ? -19.336 -3.542 -3.506 1.00 90.56 303 GLY A N 1
ATOM 2396 C CA . GLY A 1 303 ? -19.549 -4.977 -3.694 1.00 90.56 303 GLY A CA 1
ATOM 2397 C C . GLY A 1 303 ? -19.009 -5.872 -2.570 1.00 90.56 303 GLY A C 1
ATOM 2398 O O . GLY A 1 303 ? -19.202 -7.084 -2.646 1.00 90.56 303 GLY A O 1
ATOM 2399 N N . THR A 1 304 ? -18.393 -5.319 -1.518 1.00 95.62 304 THR A N 1
ATOM 2400 C CA . THR A 1 304 ? -17.998 -6.071 -0.313 1.00 95.62 304 THR A CA 1
ATOM 2401 C C . THR A 1 304 ? -18.793 -5.628 0.915 1.00 95.62 304 THR A C 1
ATOM 2403 O O . THR A 1 304 ? -19.476 -4.603 0.917 1.00 95.62 304 THR A O 1
ATOM 2406 N N . VAL A 1 305 ? -18.751 -6.438 1.975 1.00 97.00 305 VAL A N 1
ATOM 2407 C CA . VAL A 1 305 ? -19.350 -6.110 3.279 1.00 97.00 305 VAL A CA 1
ATOM 2408 C C . VAL A 1 305 ? -18.344 -6.364 4.392 1.00 97.00 305 VAL A C 1
ATOM 2410 O O . VAL A 1 305 ? -17.558 -7.304 4.298 1.00 97.00 305 VAL A O 1
ATOM 2413 N N . ILE A 1 306 ? -18.379 -5.565 5.459 1.00 98.00 306 ILE A N 1
ATOM 2414 C CA . ILE A 1 306 ? -17.573 -5.833 6.657 1.00 98.00 306 ILE A CA 1
ATOM 2415 C C . ILE A 1 306 ? -18.131 -7.087 7.343 1.00 98.00 306 ILE A C 1
ATOM 2417 O O . ILE A 1 306 ? -19.341 -7.224 7.522 1.00 98.00 306 ILE A O 1
ATOM 2421 N N . LYS A 1 307 ? -17.249 -8.033 7.674 1.00 97.38 307 LYS A N 1
ATOM 2422 C CA . LYS A 1 307 ? -17.593 -9.318 8.301 1.00 97.38 307 LYS A CA 1
ATOM 2423 C C . LYS A 1 307 ? -17.105 -9.430 9.734 1.00 97.38 307 LYS A C 1
ATOM 2425 O O . LYS A 1 307 ? -17.743 -10.114 10.532 1.00 97.38 307 LYS A O 1
ATOM 2430 N N . ASN A 1 308 ? -15.978 -8.800 10.047 1.00 97.94 308 ASN A N 1
ATOM 2431 C CA . ASN A 1 308 ? -15.345 -8.910 11.350 1.00 97.94 308 ASN A CA 1
ATOM 2432 C C . ASN A 1 308 ? -14.815 -7.555 11.807 1.00 97.94 308 ASN A C 1
ATOM 2434 O O . ASN A 1 308 ? -14.223 -6.820 11.015 1.00 97.94 308 ASN A O 1
ATOM 2438 N N . TRP A 1 309 ? -14.970 -7.296 13.103 1.00 98.50 309 TRP A N 1
ATOM 2439 C CA . TRP A 1 309 ? -14.375 -6.182 13.829 1.00 98.50 309 TRP A CA 1
ATOM 2440 C C . TRP A 1 309 ? -13.444 -6.760 14.883 1.00 98.50 309 TRP A C 1
ATOM 2442 O O . TRP A 1 309 ? -13.741 -7.794 15.476 1.00 98.50 309 TRP A O 1
ATOM 2452 N N . ARG A 1 310 ? -12.320 -6.094 15.111 1.00 98.44 310 ARG A N 1
ATOM 2453 C CA . ARG A 1 310 ? -11.379 -6.412 16.178 1.00 98.44 310 ARG A CA 1
ATOM 2454 C C . ARG A 1 310 ? -10.905 -5.109 16.791 1.00 98.44 310 ARG A C 1
ATOM 2456 O O . ARG A 1 310 ? -10.097 -4.389 16.202 1.00 98.44 310 ARG A O 1
ATOM 2463 N N . TRP A 1 311 ? -11.423 -4.821 17.971 1.00 98.50 311 TRP A N 1
ATOM 2464 C CA . TRP A 1 311 ? -11.069 -3.655 18.758 1.00 98.50 311 TRP A CA 1
ATOM 2465 C C . TRP A 1 311 ? -9.968 -3.995 19.748 1.00 98.50 311 TRP A C 1
ATOM 2467 O O . TRP A 1 311 ? -9.973 -5.083 20.329 1.00 98.50 311 TRP A O 1
ATOM 2477 N N . THR A 1 312 ? -9.074 -3.045 19.992 1.00 98.31 312 THR A N 1
ATOM 2478 C CA . THR A 1 312 ? -8.159 -3.071 21.134 1.00 98.31 312 THR A CA 1
ATOM 2479 C C . THR A 1 312 ? -8.194 -1.739 21.865 1.00 98.31 312 THR A C 1
ATOM 2481 O O . THR A 1 312 ? -8.088 -0.683 21.236 1.00 98.31 312 THR A O 1
ATOM 2484 N N . PHE A 1 313 ? -8.308 -1.789 23.188 1.00 96.75 313 PHE A N 1
ATOM 2485 C CA . PHE A 1 313 ? -8.437 -0.625 24.057 1.00 96.75 313 PHE A CA 1
ATOM 2486 C C . PHE A 1 313 ? -7.271 -0.594 25.044 1.00 96.75 313 PHE A C 1
ATOM 2488 O O . PHE A 1 313 ? -7.177 -1.440 25.932 1.00 96.75 313 PHE A O 1
ATOM 2495 N N . GLN A 1 314 ? -6.385 0.388 24.905 1.00 94.75 314 GLN A N 1
ATOM 2496 C CA . GLN A 1 314 ? -5.264 0.557 25.824 1.00 94.75 314 GLN A CA 1
ATOM 2497 C C . GLN A 1 314 ? -5.766 0.903 27.235 1.00 94.75 314 GLN A C 1
ATOM 2499 O O . GLN A 1 314 ? -6.473 1.893 27.408 1.00 94.75 314 GLN A O 1
ATOM 2504 N N . ASP A 1 315 ? -5.361 0.126 28.240 1.00 92.31 315 ASP A N 1
ATOM 2505 C CA . ASP A 1 315 ? -5.687 0.316 29.665 1.00 92.31 315 ASP A CA 1
ATOM 2506 C C . ASP A 1 315 ? -7.195 0.327 30.004 1.00 92.31 315 ASP A C 1
ATOM 2508 O O . ASP A 1 315 ? -7.609 0.906 31.018 1.00 92.31 315 ASP A O 1
ATOM 2512 N N . ALA A 1 316 ? -8.032 -0.286 29.164 1.00 93.38 316 ALA A N 1
ATOM 2513 C CA . ALA A 1 316 ? -9.426 -0.555 29.507 1.00 93.38 316 ALA A CA 1
ATOM 2514 C C . ALA A 1 316 ? -9.552 -1.837 30.344 1.00 93.38 316 ALA A C 1
ATOM 2516 O O . ALA A 1 316 ? -8.684 -2.703 30.313 1.00 93.38 316 ALA A O 1
ATOM 2517 N N . VAL A 1 317 ? -10.673 -1.992 31.053 1.00 93.44 317 VAL A N 1
ATOM 2518 C CA . VAL A 1 317 ? -10.992 -3.223 31.804 1.00 93.44 317 VAL A CA 1
ATOM 2519 C C . VAL A 1 317 ? -11.079 -4.438 30.874 1.00 93.44 317 VAL A C 1
ATOM 2521 O O . VAL A 1 317 ? -10.609 -5.519 31.216 1.00 93.44 317 VAL A O 1
ATOM 2524 N N . LEU A 1 318 ? -11.680 -4.253 29.696 1.00 92.88 318 LEU A N 1
ATOM 2525 C CA . LEU A 1 318 ? -11.666 -5.225 28.609 1.00 92.88 318 LEU A CA 1
ATOM 2526 C C . LEU A 1 318 ? -10.775 -4.676 27.502 1.00 92.88 318 LEU A C 1
ATOM 2528 O O . LEU A 1 318 ? -11.137 -3.713 26.833 1.00 92.88 318 LEU A O 1
ATOM 2532 N N . GLU A 1 319 ? -9.614 -5.293 27.308 1.00 94.62 319 GLU A N 1
ATOM 2533 C CA . GLU A 1 319 ? -8.605 -4.805 26.363 1.00 94.62 319 GLU A CA 1
ATOM 2534 C C . GLU A 1 319 ? -8.968 -5.068 24.895 1.00 94.62 319 GLU A C 1
ATOM 2536 O O . GLU A 1 319 ? -8.316 -4.530 24.004 1.00 94.62 319 GLU A O 1
ATOM 2541 N N . SER A 1 320 ? -9.994 -5.882 24.610 1.00 96.88 320 SER A N 1
ATOM 2542 C CA . SER A 1 320 ? -10.440 -6.155 23.240 1.00 96.88 320 SER A CA 1
ATOM 2543 C C . SER A 1 320 ? -11.927 -6.484 23.126 1.00 96.88 320 SER A C 1
ATOM 2545 O O . SER A 1 320 ? -12.580 -6.851 24.105 1.00 96.88 320 SER A O 1
ATOM 2547 N N . SER A 1 321 ? -12.466 -6.345 21.913 1.00 98.19 321 SER A N 1
ATOM 2548 C CA . SER A 1 321 ? -13.832 -6.747 21.566 1.00 98.19 321 SER A CA 1
ATOM 2549 C C . SER A 1 321 ? -13.944 -7.106 20.088 1.00 98.19 321 SER A C 1
ATOM 2551 O O . SER A 1 321 ? -13.271 -6.499 19.259 1.00 98.19 321 SER A O 1
ATOM 2553 N N . ASP A 1 322 ? -14.837 -8.039 19.761 1.00 98.12 322 ASP A N 1
ATOM 2554 C CA . ASP A 1 322 ? -15.155 -8.426 18.377 1.00 98.12 322 ASP A CA 1
ATOM 2555 C C . ASP A 1 322 ? -16.566 -7.973 17.947 1.00 98.12 322 ASP A C 1
ATOM 2557 O O . ASP A 1 322 ? -17.081 -8.373 16.902 1.00 98.12 322 ASP A O 1
ATOM 2561 N N . LYS A 1 323 ? -17.228 -7.153 18.775 1.00 98.25 323 LYS A N 1
ATOM 2562 C CA . LYS A 1 323 ? -18.523 -6.547 18.442 1.00 98.25 323 LYS A CA 1
ATOM 2563 C C . LYS A 1 323 ? -18.326 -5.388 17.468 1.00 98.25 323 LYS A C 1
ATOM 2565 O O . LYS A 1 323 ? -17.331 -4.680 17.551 1.00 98.25 323 LYS A O 1
ATOM 2570 N N . GLU A 1 324 ? -19.323 -5.148 16.623 1.00 98.06 324 GLU A N 1
ATOM 2571 C CA . GLU A 1 324 ? -19.367 -3.977 15.739 1.00 98.06 324 GLU A CA 1
ATOM 2572 C C . GLU A 1 324 ? -19.319 -2.666 16.541 1.00 98.06 324 GLU A C 1
ATOM 2574 O O . GLU A 1 324 ? -18.440 -1.845 16.318 1.00 98.06 324 GLU A O 1
ATOM 2579 N N . ASN A 1 325 ? -20.179 -2.529 17.559 1.00 98.12 325 ASN A N 1
ATOM 2580 C CA . ASN A 1 325 ? -20.281 -1.332 18.404 1.00 98.12 325 ASN A CA 1
ATOM 2581 C C . ASN A 1 325 ? -20.051 -1.678 19.892 1.00 98.12 325 ASN A C 1
ATOM 2583 O O . ASN A 1 325 ? -21.016 -1.911 20.631 1.00 98.12 325 ASN A O 1
ATOM 2587 N N . PRO A 1 326 ? -18.797 -1.815 20.357 1.00 98.31 326 PRO A N 1
ATOM 2588 C CA . PRO A 1 326 ? -18.494 -2.222 21.727 1.00 98.31 326 PRO A CA 1
ATOM 2589 C C . PRO A 1 326 ? -18.577 -1.067 22.735 1.00 98.31 326 PRO A C 1
ATOM 2591 O O . PRO A 1 326 ? -18.426 0.102 22.391 1.00 98.31 326 PRO A O 1
ATOM 2594 N N . ILE A 1 327 ? -18.732 -1.424 24.010 1.00 97.88 327 ILE A N 1
ATOM 2595 C CA . ILE A 1 327 ? -18.556 -0.518 25.152 1.00 97.88 327 ILE A CA 1
ATOM 2596 C C . ILE A 1 327 ? -17.229 -0.865 25.828 1.00 97.88 327 ILE A C 1
ATOM 2598 O O . ILE A 1 327 ? -16.949 -2.048 26.048 1.00 97.88 327 ILE A O 1
ATOM 2602 N N . ALA A 1 328 ? -16.431 0.145 26.176 1.00 96.88 328 ALA A N 1
ATOM 2603 C CA . ALA A 1 328 ? -15.220 -0.015 26.980 1.00 96.88 328 ALA A CA 1
ATOM 2604 C C . ALA A 1 328 ? -15.246 0.901 28.210 1.00 96.88 328 ALA A C 1
ATOM 2606 O O . ALA A 1 328 ? -15.824 1.984 28.183 1.00 96.88 328 ALA A O 1
ATOM 2607 N N . ILE A 1 329 ? -14.591 0.468 29.288 1.00 96.56 329 ILE A N 1
ATOM 2608 C CA . ILE A 1 329 ? -14.475 1.221 30.544 1.00 96.56 329 ILE A CA 1
ATOM 2609 C C . ILE A 1 329 ? -12.992 1.392 30.867 1.00 96.56 329 ILE A C 1
ATOM 2611 O O . ILE A 1 329 ? -12.260 0.404 30.951 1.00 96.56 329 ILE A O 1
ATOM 2615 N N . PHE A 1 330 ? -12.558 2.631 31.100 1.00 93.81 330 PHE A N 1
ATOM 2616 C CA . PHE A 1 330 ? -11.180 2.966 31.476 1.00 93.81 330 PHE A CA 1
ATOM 2617 C C . PHE A 1 330 ? -11.126 3.338 32.959 1.00 93.81 330 PHE A C 1
ATOM 2619 O O . PHE A 1 330 ? -11.444 4.465 33.334 1.00 93.81 330 PHE A O 1
ATOM 2626 N N . SER A 1 331 ? -10.750 2.395 33.822 1.00 89.81 331 SER A N 1
ATOM 2627 C CA . SER A 1 331 ? -10.777 2.585 35.283 1.00 89.81 331 SER A CA 1
ATOM 2628 C C . SER A 1 331 ? -9.396 2.728 35.928 1.00 89.81 331 SER A C 1
ATOM 2630 O O . SER A 1 331 ? -9.307 3.150 37.079 1.00 89.81 331 SER A O 1
ATOM 2632 N N . LEU A 1 332 ? -8.318 2.405 35.207 1.00 84.31 332 LEU A N 1
ATOM 2633 C CA . LEU A 1 332 ? -6.978 2.294 35.790 1.00 84.31 332 LEU A CA 1
ATOM 2634 C C . LEU A 1 332 ? -6.210 3.619 35.784 1.00 84.31 332 LEU A C 1
ATOM 2636 O O . LEU A 1 332 ? -5.648 4.027 36.799 1.00 84.31 332 LEU A O 1
ATOM 2640 N N . THR A 1 333 ? -6.153 4.297 34.637 1.00 88.12 333 THR A N 1
ATOM 2641 C CA . THR A 1 333 ? -5.308 5.485 34.460 1.00 88.12 333 THR A CA 1
ATOM 2642 C C . THR A 1 333 ? -5.986 6.539 33.589 1.00 88.12 333 THR A C 1
ATOM 2644 O O . THR A 1 333 ? -6.565 6.244 32.548 1.00 88.12 333 THR A O 1
ATOM 2647 N N . ALA A 1 334 ? -5.917 7.797 34.031 1.00 91.12 334 ALA A N 1
ATOM 2648 C CA . ALA A 1 334 ? -6.349 8.945 33.238 1.00 91.12 334 ALA A CA 1
ATOM 2649 C C . ALA A 1 334 ? -5.300 9.298 32.168 1.00 91.12 334 ALA A C 1
ATOM 2651 O O . ALA A 1 334 ? -4.159 8.834 32.225 1.00 91.12 334 ALA A O 1
ATOM 2652 N N . GLY A 1 335 ? -5.665 10.174 31.236 1.00 91.69 335 GLY A N 1
ATOM 2653 C CA . GLY A 1 335 ? -4.801 10.633 30.151 1.00 91.69 335 GLY A CA 1
ATOM 2654 C C . GLY A 1 335 ? -5.160 10.011 28.806 1.00 91.69 335 GLY A C 1
ATOM 2655 O O . GLY A 1 335 ? -6.246 9.462 28.633 1.00 91.69 335 GLY A O 1
ATOM 2656 N N . SER A 1 336 ? -4.252 10.148 27.840 1.00 93.88 336 SER A N 1
ATOM 2657 C CA . SER A 1 336 ? -4.460 9.653 26.478 1.00 93.88 336 SER A CA 1
ATOM 2658 C C . SER A 1 336 ? -4.489 8.123 26.445 1.00 93.88 336 SER A C 1
ATOM 2660 O O . SER A 1 336 ? -3.589 7.482 26.993 1.00 93.88 336 SER A O 1
ATOM 2662 N N . LYS A 1 337 ? -5.509 7.557 25.798 1.00 94.56 337 LYS A N 1
ATOM 2663 C CA . LYS A 1 337 ? -5.701 6.124 25.565 1.00 94.56 337 LYS A CA 1
ATOM 2664 C C . LYS A 1 337 ? -5.839 5.855 24.087 1.00 94.56 337 LYS A C 1
ATOM 2666 O O . LYS A 1 337 ? -6.669 6.472 23.419 1.00 94.56 337 LYS A O 1
ATOM 2671 N N . THR A 1 338 ? -5.022 4.938 23.590 1.00 96.56 338 THR A N 1
ATOM 2672 C CA . THR A 1 338 ? -5.082 4.487 22.203 1.00 96.56 338 THR A CA 1
ATOM 2673 C C . THR A 1 338 ? -6.169 3.436 22.054 1.00 96.56 338 THR A C 1
ATOM 2675 O O . THR A 1 338 ? -6.213 2.457 22.800 1.00 96.56 338 THR A O 1
ATOM 2678 N N . VAL A 1 339 ? -7.033 3.639 21.070 1.00 97.81 339 VAL A N 1
ATOM 2679 C CA . VAL A 1 339 ? -8.043 2.677 20.645 1.00 97.81 339 VAL A CA 1
ATOM 2680 C C . VAL A 1 339 ? -7.758 2.328 19.200 1.00 97.81 339 VAL A C 1
ATOM 2682 O O . VAL A 1 339 ? -7.606 3.228 18.371 1.00 97.81 339 VAL A O 1
ATOM 2685 N N . SER A 1 340 ? -7.683 1.037 18.903 1.00 98.00 340 SER A N 1
ATOM 2686 C CA . SER A 1 340 ? -7.480 0.547 17.544 1.00 98.00 340 SER A CA 1
ATOM 2687 C C . SER A 1 340 ? -8.657 -0.303 17.110 1.00 98.00 340 SER A C 1
ATOM 2689 O O . SER A 1 340 ? -9.149 -1.128 17.876 1.00 98.00 340 SER A O 1
ATOM 2691 N N . LEU A 1 341 ? -9.074 -0.115 15.865 1.00 98.38 341 LEU A N 1
ATOM 2692 C CA . LEU A 1 341 ? -10.067 -0.936 15.191 1.00 98.38 341 LEU A CA 1
ATOM 2693 C C . LEU A 1 341 ? -9.410 -1.566 13.970 1.00 98.38 341 LEU A C 1
ATOM 2695 O O . LEU A 1 341 ? -8.858 -0.855 13.133 1.00 98.38 341 LEU A O 1
ATOM 2699 N N . THR A 1 342 ? -9.494 -2.888 13.862 1.00 98.12 342 THR A N 1
ATOM 2700 C CA . THR A 1 342 ? -9.231 -3.630 12.628 1.00 98.12 342 THR A CA 1
ATOM 2701 C C . THR A 1 342 ? -10.540 -4.195 12.106 1.00 98.12 342 THR A C 1
ATOM 2703 O O . THR A 1 342 ? -11.233 -4.904 12.833 1.00 98.12 342 THR A O 1
ATOM 2706 N N . ILE A 1 343 ? -10.863 -3.908 10.850 1.00 98.25 343 ILE A N 1
ATOM 2707 C CA . ILE A 1 343 ? -12.010 -4.501 10.158 1.00 98.25 343 ILE A CA 1
ATOM 2708 C C . ILE A 1 343 ? -11.526 -5.451 9.074 1.00 98.25 343 ILE A C 1
ATOM 2710 O O . ILE A 1 343 ? -10.493 -5.204 8.453 1.00 98.25 343 ILE A O 1
ATOM 2714 N N . THR A 1 344 ? -12.285 -6.516 8.838 1.00 97.25 344 THR A N 1
ATOM 2715 C CA . THR A 1 344 ? -12.078 -7.443 7.716 1.00 97.25 344 THR A CA 1
ATOM 2716 C C . THR A 1 344 ? -13.355 -7.532 6.896 1.00 97.25 344 THR A C 1
ATOM 2718 O O . THR A 1 344 ? -14.447 -7.657 7.461 1.00 97.25 344 THR A O 1
ATOM 2721 N N . ASP A 1 345 ? -13.232 -7.449 5.575 1.00 97.62 345 ASP A N 1
ATOM 2722 C CA . ASP A 1 345 ? -14.359 -7.560 4.655 1.00 97.62 345 ASP A CA 1
ATOM 2723 C C . ASP A 1 345 ? -14.637 -9.006 4.207 1.00 97.62 345 ASP A C 1
ATOM 2725 O O . ASP A 1 345 ? -13.951 -9.959 4.580 1.00 97.62 345 ASP A O 1
ATOM 2729 N N . SER A 1 346 ? -15.681 -9.182 3.399 1.00 96.94 346 SER A N 1
ATOM 2730 C CA . SER A 1 346 ? -16.107 -10.474 2.856 1.00 96.94 346 SER A CA 1
ATOM 2731 C C . SER A 1 346 ? -15.097 -11.142 1.923 1.00 96.94 346 SER A C 1
ATOM 2733 O O . SER A 1 346 ? -15.228 -12.340 1.683 1.00 96.94 346 SER A O 1
ATOM 2735 N N . ASN A 1 347 ? -14.109 -10.400 1.420 1.00 94.94 347 ASN A N 1
ATOM 2736 C CA . ASN A 1 347 ? -13.015 -10.916 0.598 1.00 94.94 347 ASN A CA 1
ATOM 2737 C C . ASN A 1 347 ? -11.778 -11.273 1.439 1.00 94.94 347 ASN A C 1
ATOM 2739 O O . ASN A 1 347 ? -10.754 -11.676 0.888 1.00 94.94 347 ASN A O 1
ATOM 2743 N N . GLY A 1 348 ? -11.859 -11.137 2.768 1.00 94.75 348 GLY A N 1
ATOM 2744 C CA . GLY A 1 348 ? -10.746 -11.384 3.680 1.00 94.75 348 GLY A CA 1
ATOM 2745 C C . GLY A 1 348 ? -9.697 -10.272 3.680 1.00 94.75 348 GLY A C 1
ATOM 2746 O O . GLY A 1 348 ? -8.633 -10.448 4.276 1.00 94.75 348 GLY A O 1
ATOM 2747 N N . LEU A 1 349 ? -9.969 -9.135 3.030 1.00 94.50 349 LEU A N 1
ATOM 2748 C CA . LEU A 1 349 ? -9.097 -7.967 3.075 1.00 94.50 349 LEU A CA 1
ATOM 2749 C C . LEU A 1 349 ? -9.361 -7.195 4.359 1.00 94.50 349 LEU A C 1
ATOM 2751 O O . LEU A 1 349 ? -10.508 -7.015 4.770 1.00 94.50 349 LEU A O 1
ATOM 2755 N N . TYR A 1 350 ? -8.296 -6.718 4.989 1.00 94.94 350 TYR A N 1
ATOM 2756 C CA . TYR A 1 350 ? -8.391 -6.036 6.266 1.00 94.94 350 TYR A CA 1
ATOM 2757 C C . TYR A 1 350 ? -7.565 -4.761 6.313 1.00 94.94 350 TYR A C 1
ATOM 2759 O O . TYR A 1 350 ? -6.593 -4.554 5.580 1.00 94.94 350 TYR A O 1
ATOM 2767 N N . CYS A 1 351 ? -7.982 -3.877 7.205 1.00 95.81 351 CYS A N 1
ATOM 2768 C CA . CYS A 1 351 ? -7.307 -2.621 7.452 1.00 95.81 351 CYS A CA 1
ATOM 2769 C C . CYS A 1 351 ? -7.542 -2.190 8.895 1.00 95.81 351 CYS A C 1
ATOM 2771 O O . CYS A 1 351 ? -8.543 -2.571 9.508 1.00 95.81 351 CYS A O 1
ATOM 2773 N N . SER A 1 352 ? -6.619 -1.395 9.431 1.00 95.50 352 SER A N 1
ATOM 2774 C CA . SER A 1 352 ? -6.662 -0.952 10.825 1.00 95.50 352 SER A CA 1
ATOM 2775 C C . SER A 1 352 ? -6.509 0.559 10.934 1.00 95.50 352 SER A C 1
ATOM 2777 O O . SER A 1 352 ? -5.826 1.180 10.125 1.00 95.50 352 SER A O 1
ATOM 2779 N N . ILE A 1 353 ? -7.113 1.145 11.960 1.00 96.81 353 ILE A N 1
ATOM 2780 C CA . ILE A 1 353 ? -6.924 2.546 12.342 1.00 96.81 353 ILE A CA 1
ATOM 2781 C C . ILE A 1 353 ? -6.763 2.643 13.855 1.00 96.81 353 ILE A C 1
ATOM 2783 O O . ILE A 1 353 ? -7.370 1.870 14.595 1.00 96.81 353 ILE A O 1
ATOM 2787 N N . SER A 1 354 ? -5.969 3.613 14.308 1.00 97.19 354 SER A N 1
ATOM 2788 C CA . SER A 1 354 ? -5.818 3.953 15.723 1.00 97.19 354 SER A CA 1
ATOM 2789 C C . SER A 1 354 ? -6.188 5.414 15.954 1.00 97.19 354 SER A C 1
ATOM 2791 O O . SER A 1 354 ? -5.723 6.294 15.228 1.00 97.19 354 SER A O 1
ATOM 2793 N N . LYS A 1 355 ? -6.996 5.677 16.981 1.00 96.81 355 LYS A N 1
ATOM 2794 C CA . LYS A 1 355 ? -7.328 7.025 17.465 1.00 96.81 355 LYS A CA 1
ATOM 2795 C C . LYS A 1 355 ? -7.048 7.110 18.961 1.00 96.81 355 LYS A C 1
ATOM 2797 O O . LYS A 1 355 ? -7.050 6.095 19.655 1.00 96.81 355 LYS A O 1
ATOM 2802 N N . SER A 1 356 ? -6.812 8.317 19.465 1.00 95.56 356 SER A N 1
ATOM 2803 C CA . SER A 1 356 ? -6.592 8.542 20.894 1.00 95.56 356 SER A CA 1
ATOM 2804 C C . SER A 1 356 ? -7.757 9.302 21.517 1.00 95.56 356 SER A C 1
ATOM 2806 O O . SER A 1 356 ? -8.177 10.331 20.990 1.00 95.56 356 SER A O 1
ATOM 2808 N N . THR A 1 357 ? -8.239 8.826 22.664 1.00 92.06 357 THR A N 1
ATOM 2809 C CA . THR A 1 357 ? -9.213 9.524 23.516 1.00 92.06 357 THR A CA 1
ATOM 2810 C C . THR A 1 357 ? -8.558 9.927 24.835 1.00 92.06 357 THR A C 1
ATOM 2812 O O . THR A 1 357 ? -7.677 9.230 25.331 1.00 92.06 357 THR A O 1
ATOM 2815 N N . SER A 1 358 ? -8.936 11.071 25.406 1.00 94.19 358 SER A N 1
ATOM 2816 C CA . SER A 1 358 ? -8.364 11.556 26.670 1.00 94.19 358 SER A CA 1
ATOM 2817 C C . SER A 1 358 ? -9.322 11.308 27.829 1.00 94.19 358 SER A C 1
ATOM 2819 O O . SER A 1 358 ? -10.350 11.976 27.934 1.00 94.19 358 SER A O 1
ATOM 2821 N N . ILE A 1 359 ? -8.952 10.392 28.725 1.00 94.81 359 ILE A N 1
ATOM 2822 C CA . ILE A 1 359 ? -9.741 10.052 29.912 1.00 94.81 359 ILE A CA 1
ATOM 2823 C C . ILE A 1 359 ? -9.453 11.058 31.026 1.00 94.81 359 ILE A C 1
ATOM 2825 O O . ILE A 1 359 ? -8.301 11.244 31.438 1.00 94.81 359 ILE A O 1
ATOM 2829 N N . LYS A 1 360 ? -10.491 11.714 31.538 1.00 92.69 360 LYS A N 1
ATOM 2830 C CA . LYS A 1 360 ? -10.385 12.697 32.622 1.00 92.69 360 LYS A CA 1
ATOM 2831 C C . LYS A 1 360 ? -10.376 12.010 33.984 1.00 92.69 360 LYS A C 1
ATOM 2833 O O . LYS A 1 360 ? -11.064 11.019 34.207 1.00 92.69 360 LYS A O 1
ATOM 2838 N N . LYS A 1 361 ? -9.629 12.567 34.941 1.00 89.00 361 LYS A N 1
ATOM 2839 C CA . LYS A 1 361 ? -9.767 12.157 36.345 1.00 89.00 361 LYS A CA 1
ATOM 2840 C C . LYS A 1 361 ? -11.137 12.584 36.860 1.00 89.00 361 LYS A C 1
ATOM 2842 O O . LYS A 1 361 ? -11.576 13.700 36.586 1.00 89.00 361 LYS A O 1
ATOM 2847 N N . THR A 1 362 ? -11.770 11.730 37.649 1.00 75.25 362 THR A N 1
ATOM 2848 C CA . THR A 1 362 ? -12.899 12.135 38.480 1.00 75.25 362 THR A CA 1
ATOM 2849 C C . THR A 1 362 ? -12.375 13.070 39.570 1.00 75.25 362 THR A C 1
ATOM 2851 O O . THR A 1 362 ? -11.472 12.725 40.332 1.00 75.25 362 THR A O 1
ATOM 2854 N N . VAL A 1 363 ? -12.884 14.302 39.612 1.00 69.94 363 VAL A N 1
ATOM 2855 C CA . VAL A 1 363 ? -12.611 15.217 40.724 1.00 69.94 363 VAL A CA 1
ATOM 2856 C C . VAL A 1 363 ? -13.719 14.980 41.741 1.00 69.94 363 VAL A C 1
ATOM 2858 O O . VAL A 1 363 ? -14.877 15.277 41.459 1.00 69.94 363 VAL A O 1
ATOM 2861 N N . LEU A 1 364 ? -13.389 14.403 42.899 1.00 61.97 364 LEU A N 1
ATOM 2862 C CA . LEU A 1 364 ? -14.338 14.346 44.011 1.00 61.97 364 LEU A CA 1
ATOM 2863 C C . LEU A 1 364 ? -14.712 15.789 44.398 1.00 61.97 364 LEU A C 1
ATOM 2865 O O . LEU A 1 364 ? -13.810 16.636 44.448 1.00 61.97 364 LEU A O 1
ATOM 2869 N N . PRO A 1 365 ? -15.995 16.105 44.663 1.00 55.56 365 PRO A N 1
ATOM 2870 C CA . PRO A 1 365 ? -16.348 17.442 45.114 1.00 55.56 365 PRO A CA 1
ATOM 2871 C C . PRO A 1 365 ? -15.598 17.732 46.420 1.00 55.56 365 PRO A C 1
ATOM 2873 O O . PRO A 1 365 ? -15.431 16.843 47.254 1.00 55.56 365 PRO A O 1
ATOM 2876 N N . LYS A 1 366 ? -15.106 18.961 46.590 1.00 52.44 366 LYS A N 1
ATOM 2877 C CA . LYS A 1 366 ? -14.645 19.418 47.904 1.00 52.44 366 LYS A CA 1
ATOM 2878 C C . LYS A 1 366 ? -15.902 19.732 48.709 1.00 52.44 366 LYS A C 1
ATOM 2880 O O . LYS A 1 366 ? -16.576 20.706 48.384 1.00 52.44 366 LYS A O 1
ATOM 2885 N N . TRP A 1 367 ? -16.234 18.861 49.655 1.00 63.75 367 TRP A N 1
ATOM 2886 C CA . TRP A 1 367 ? -17.318 19.071 50.614 1.00 63.75 367 TRP A CA 1
ATOM 2887 C C . TRP A 1 367 ? -16.780 19.794 51.841 1.00 63.75 367 TRP A C 1
ATOM 2889 O O . TRP A 1 367 ? -15.660 19.430 52.277 1.00 63.75 367 TRP A O 1
#

=== Feature glossary ===
The features interleaved in this record are:

— What the protein is —

Sequence gives the chain of amino acids in standard one-letter code (A=alanine, C=cysteine, …, Y=tyrosine), read N→C. It is the only feature that is directly encoded by the gene; all structural features are derived from the folded form of this sequence.

Database cross-references. InterPro integrates a dozen domain/family signature databases into unified entries with residue-range hits. GO terms attach function/process/location labels with evidence codes. CATH codes position the fold in a four-level structural taxonomy. Organism is the NCBI-taxonomy species name.

— Where its atoms are —

Atomic coordinates in PDBx/mmCIF format — the same representation the Protein Data Bank distributes. Each line of the _atom_site loop places one backbone atom in Cartesian space (units: ångströms, origin: arbitrary).

The six renders are orthographic views along the three Cartesian axes in both directions. Representation (cartoon, sticks, or surface) and color scheme (sequence-rainbow or by-chain) vary across proteins so the training set covers all the common visualization conventions.

— Local backbone conformation —

Eight-state secondary structure (DSSP): H is the canonical α-helix, G the tighter 3₁₀-helix, I the wider π-helix; E/B are β-structure, T and S are turns and bends, and '-' is everything else. DSSP derives these from the pattern of main-chain N–H···O=C hydrogen bonds, not from the sequence.

P-SEA three-state annotation labels each residue as helix, strand, or coil based purely on the geometry of the Cα trace. It serves as a fallback when the full backbone (and thus DSSP) is unavailable.

The φ/ψ torsion pair specifies the backbone conformation at each residue. φ rotates about the N–Cα bond, ψ about the Cα–C bond. Steric clashes forbid most of the (φ, ψ) plane — the allowed regions (α-helix basin, β-sheet basin, left-handed helix) are the Ramachandran-allowed regions.

— Global shape and packing —

The geometric summary reports three shape descriptors. Rg (radius of gyration) measures how spread out the Cα atoms are about their centre of mass; compact globular proteins have small Rg, elongated or unfolded ones large. Cα contacts (<8 Å, |i−j|>4) count long-range residue pairs in spatial proximity — high for tightly packed folds, near zero for rods or random coil. The bounding-box extents give the protein's footprint along x, y, z in Å.

Solvent-accessible surface area (SASA) is the area in Å² traced out by the centre of a 1.4 Å probe sphere (a water molecule) rolled over the protein's van der Waals surface (Shrake–Rupley / Lee–Richards construction). Buried residues have near-zero SASA; fully exposed residues can exceed 200 Å². The total SASA scales roughly with the number of surface residues.

The contact map is a binary N×N matrix image: pixel (i, j) is dark where Cα_i and Cα_j are within 8 Å and |i−j|>4. Because the |i−j|>4 filter removes local helical contacts, off-diagonal stripes parallel to the main diagonal indicate parallel β-sheets; stripes perpendicular to it indicate antiparallel β-sheets. The Ramachandran plot scatters every residue's (φ, ψ) pair against the sterically allowed regions. The PAE heatmap renders the predicted-aligned-error matrix.

— Structural neighborhood —

3Di is Foldseek's structural alphabet. Each residue is assigned one of twenty discrete states based on how its Cα sits relative to its spatial (not sequential) neighbors. Aligning 3Di strings finds structural homologs roughly as well as full 3D superposition, but orders of magnitude faster.

Nearest PDB neighbors are the top structural matches found by Foldseek when searching this structure against the entire Protein Data Bank. Each hit reports a TM-score (0 to 1; >0.5 almost always implies the same fold) and an E-value. These are *structural* homologs — they may share no detectable sequence similarity.

— Confidence and disorder —

For AlphaFold models, the B-factor field carries pLDDT — the model's own estimate of local accuracy on a 0–100 scale. Regions with pLDDT<50 should be treated as essentially unmodeled; they often correspond to intrinsically disordered segments.

Crystallographic B-factors measure how much each atom's electron density is smeared out, in Å². They rise in mobile loops and surface residues and fall in the buried interior. In AlphaFold models this column is repurposed to hold pLDDT instead.

Predicted aligned error is AlphaFold's pairwise confidence. Unlike pLDDT (per-residue), PAE is per-residue-pair and captures whether two parts of the structure are correctly placed relative to each other. Units are ångströms of expected positional error.